Protein AF-A0A523IK23-F1 (afdb_monomer)

Solvent-accessible surface area (backbone atoms only — not comparable to full-atom values): 15653 Å² total; per-residue (Å²): 129,85,78,76,76,69,69,52,40,35,25,44,32,43,31,46,34,50,83,25,96,71,22,82,37,48,64,64,56,50,51,54,18,36,54,77,44,64,32,38,31,40,31,36,28,28,66,50,64,46,85,48,72,49,73,39,65,66,50,88,63,46,45,79,41,80,38,96,88,73,50,56,30,27,34,42,48,24,32,27,38,60,31,74,28,24,55,34,34,41,36,66,45,86,46,48,75,67,25,57,91,31,48,45,52,63,43,40,53,51,34,45,75,54,68,19,46,30,29,34,50,52,46,82,46,96,87,20,59,65,62,82,86,40,89,54,43,26,36,30,38,39,38,42,43,61,52,51,56,63,65,55,40,100,61,34,75,69,52,48,56,39,40,75,76,34,47,68,66,39,46,54,68,67,58,50,45,49,59,72,42,47,52,53,52,46,49,43,37,64,75,69,46,80,61,34,77,40,52,28,33,50,37,34,54,63,48,67,58,98,87,40,72,75,44,43,50,58,57,48,58,44,39,47,30,38,35,29,67,59,73,70,84,46,70,66,61,46,51,48,35,66,74,60,38,66,30,31,38,34,27,51,69,43,53,95,43,59,91,67,43,44,82,47,78,45,97,58,51,30,37,33,30,24,26,79,94,58,53,23,52,38,34,43,38,55,33,84,67,77,73,82,132

Structure (mmCIF, N/CA/C/O backbone):
data_AF-A0A523IK23-F1
#
_entry.id   AF-A0A523IK23-F1
#
loop_
_atom_site.group_PDB
_atom_site.id
_atom_site.type_symbol
_atom_site.label_atom_id
_atom_site.label_alt_id
_atom_site.label_comp_id
_atom_site.label_asym_id
_atom_site.label_entity_id
_atom_site.label_seq_id
_atom_site.pdbx_PDB_ins_code
_atom_site.Cartn_x
_atom_site.Cartn_y
_atom_site.Cartn_z
_atom_site.occupancy
_atom_site.B_iso_or_equiv
_atom_site.auth_seq_id
_atom_site.auth_comp_id
_atom_site.auth_asym_id
_atom_site.auth_atom_id
_atom_site.pdbx_PDB_model_num
ATOM 1 N N . MET A 1 1 ? -23.804 -6.760 -16.612 1.00 35.28 1 MET A N 1
ATOM 2 C CA . MET A 1 1 ? -23.755 -5.301 -16.379 1.00 35.28 1 MET A CA 1
ATOM 3 C C . MET A 1 1 ? -22.318 -4.898 -16.663 1.00 35.28 1 MET A C 1
ATOM 5 O O . MET A 1 1 ? -21.450 -5.387 -15.960 1.00 35.28 1 MET A O 1
ATOM 9 N N . ARG A 1 2 ? -22.026 -4.184 -17.762 1.00 28.52 2 ARG A N 1
ATOM 10 C CA . ARG A 1 2 ? -20.641 -3.772 -18.055 1.00 28.52 2 ARG A CA 1
ATOM 11 C C . ARG A 1 2 ? -20.198 -2.852 -16.919 1.00 28.52 2 ARG A C 1
ATOM 13 O O . ARG A 1 2 ? -20.828 -1.816 -16.729 1.00 28.52 2 ARG A O 1
ATOM 20 N N . LEU A 1 3 ? -19.189 -3.263 -16.153 1.00 37.47 3 LEU A N 1
ATOM 21 C CA . LEU A 1 3 ? -18.483 -2.383 -15.229 1.00 37.47 3 LEU A CA 1
ATOM 22 C C . LEU A 1 3 ? -18.024 -1.179 -16.055 1.00 37.47 3 LEU A C 1
ATOM 24 O O . LEU A 1 3 ? -17.190 -1.316 -16.946 1.00 37.47 3 LEU A O 1
ATOM 28 N N . VAL A 1 4 ? -18.642 -0.022 -15.830 1.00 36.28 4 VAL A N 1
ATOM 29 C CA . VAL A 1 4 ? -18.045 1.243 -16.238 1.00 36.28 4 VAL A CA 1
ATOM 30 C C . VAL A 1 4 ? -16.811 1.345 -15.360 1.00 36.28 4 VAL A C 1
A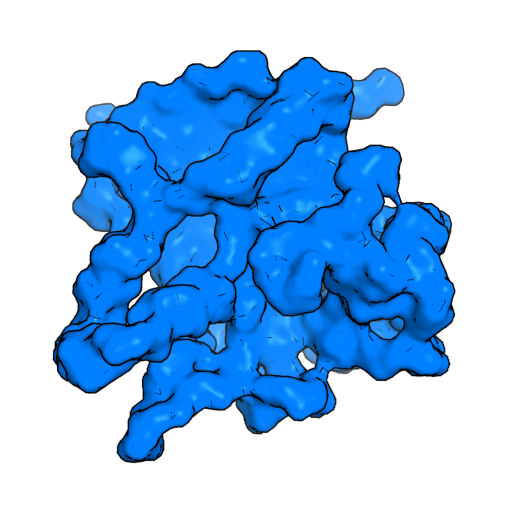TOM 32 O O . VAL A 1 4 ? -16.938 1.573 -14.159 1.00 36.28 4 VAL A O 1
ATOM 35 N N . THR A 1 5 ? -15.637 1.063 -15.918 1.00 47.28 5 THR A N 1
ATOM 36 C CA . THR A 1 5 ? -14.376 1.365 -15.252 1.00 47.28 5 THR A CA 1
ATOM 37 C C . THR A 1 5 ? -14.375 2.877 -15.086 1.00 47.28 5 THR A C 1
ATOM 39 O O . THR A 1 5 ? -14.187 3.611 -16.055 1.00 47.28 5 THR A O 1
ATOM 42 N N . LEU A 1 6 ? -14.707 3.355 -13.886 1.00 57.06 6 LEU A N 1
ATOM 43 C CA . LEU A 1 6 ? -14.392 4.726 -13.520 1.00 57.06 6 LEU A CA 1
ATOM 44 C C . LEU A 1 6 ? -12.894 4.886 -13.774 1.00 57.06 6 LEU A C 1
ATOM 46 O O . LEU A 1 6 ? -12.119 3.990 -13.427 1.00 57.06 6 LEU A O 1
ATOM 50 N N . ALA A 1 7 ? -12.506 5.976 -14.434 1.00 77.94 7 ALA A N 1
ATOM 51 C CA . ALA A 1 7 ? -11.101 6.334 -14.497 1.00 77.94 7 ALA A CA 1
ATOM 52 C C . ALA A 1 7 ? -10.562 6.342 -13.056 1.00 77.94 7 ALA A C 1
ATOM 54 O O . ALA A 1 7 ? -11.244 6.787 -12.126 1.00 77.94 7 ALA A O 1
ATOM 55 N N . ALA A 1 8 ? -9.400 5.736 -12.864 1.00 92.69 8 ALA A N 1
ATOM 56 C CA . ALA A 1 8 ? -8.796 5.544 -11.562 1.00 92.69 8 ALA A CA 1
ATOM 57 C C . ALA A 1 8 ? -7.287 5.601 -11.733 1.00 92.69 8 ALA A C 1
ATOM 59 O O . ALA A 1 8 ? -6.758 5.003 -12.672 1.00 92.69 8 ALA A O 1
ATOM 60 N N . LEU A 1 9 ? -6.619 6.282 -10.809 1.00 96.88 9 LEU A N 1
ATOM 61 C CA . LEU A 1 9 ? -5.171 6.230 -10.699 1.00 96.88 9 LEU A CA 1
ATOM 62 C C . LEU A 1 9 ? -4.781 4.870 -10.126 1.00 96.88 9 LEU A C 1
ATOM 64 O O . LEU A 1 9 ? -5.345 4.430 -9.123 1.00 96.88 9 LEU A O 1
ATOM 68 N N . VAL 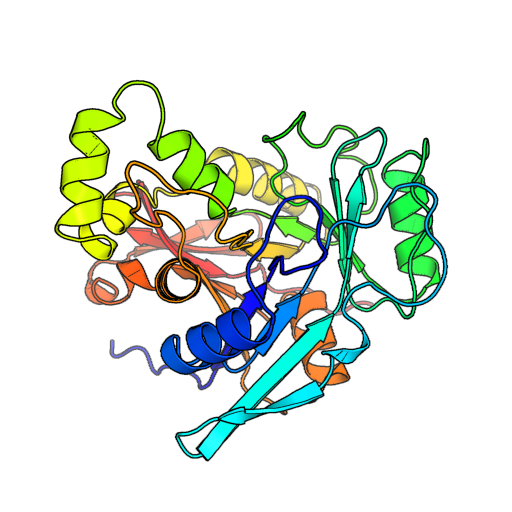A 1 10 ? -3.815 4.206 -10.744 1.00 97.38 10 VAL A N 1
ATOM 69 C CA . VAL A 1 10 ? -3.339 2.880 -10.356 1.00 97.38 10 VAL A CA 1
ATOM 70 C C . VAL A 1 10 ? -1.945 3.002 -9.765 1.00 97.38 10 VAL A C 1
ATOM 72 O O . VAL A 1 10 ? -1.047 3.565 -10.381 1.00 97.38 10 VAL A O 1
ATOM 75 N N . GLY A 1 11 ? -1.714 2.409 -8.603 1.00 97.88 11 GLY A N 1
ATOM 76 C CA . GLY A 1 11 ? -0.387 2.417 -8.009 1.00 97.88 11 GLY A CA 1
ATOM 77 C C . GLY A 1 11 ? -0.089 1.222 -7.134 1.00 97.88 11 GLY A C 1
ATOM 78 O O . GLY A 1 11 ? -0.919 0.333 -6.919 1.00 97.88 11 GLY A O 1
ATOM 79 N N . VAL A 1 12 ? 1.138 1.211 -6.631 1.00 98.25 12 VAL A N 1
ATOM 80 C CA . VAL A 1 12 ? 1.593 0.273 -5.606 1.00 98.25 12 VAL A CA 1
ATOM 81 C C . VAL A 1 12 ? 2.224 1.044 -4.460 1.00 98.25 12 VAL A C 1
ATOM 83 O O . VAL A 1 12 ? 2.791 2.124 -4.637 1.00 98.25 12 VAL A O 1
ATOM 86 N N . ILE A 1 13 ? 2.092 0.480 -3.270 1.00 97.81 13 ILE A N 1
ATOM 87 C CA . ILE A 1 13 ? 2.585 1.055 -2.025 1.00 97.81 13 ILE A CA 1
ATOM 88 C C . ILE A 1 13 ? 3.483 0.011 -1.378 1.00 97.81 13 ILE A C 1
ATOM 90 O O . ILE A 1 13 ? 3.312 -1.186 -1.631 1.00 97.81 13 ILE A O 1
ATOM 94 N N . HIS A 1 14 ? 4.410 0.478 -0.548 1.00 97.94 14 HIS A N 1
ATOM 95 C CA . HIS A 1 14 ? 5.369 -0.355 0.157 1.00 97.94 14 HIS A CA 1
ATOM 96 C C . HIS A 1 14 ? 6.368 -0.987 -0.820 1.00 97.94 14 HIS A C 1
ATOM 98 O O . HIS A 1 14 ? 6.259 -2.153 -1.199 1.00 97.94 14 HIS A O 1
ATOM 104 N N . VAL A 1 15 ? 7.297 -0.169 -1.312 1.00 97.88 15 VAL A N 1
ATOM 105 C CA . VAL A 1 15 ? 8.336 -0.577 -2.266 1.00 97.88 15 VAL A CA 1
ATOM 106 C C . VAL A 1 15 ? 9.700 -0.177 -1.724 1.00 97.88 15 VAL A C 1
ATOM 108 O O . VAL A 1 15 ? 9.927 0.985 -1.376 1.00 97.88 15 VAL A O 1
ATOM 111 N N . HIS A 1 16 ? 10.615 -1.136 -1.704 1.00 96.56 16 HIS A N 1
ATOM 112 C CA . HIS A 1 16 ? 12.005 -0.962 -1.305 1.00 96.56 16 HIS A CA 1
ATOM 113 C C . HIS A 1 16 ? 12.902 -0.913 -2.541 1.00 96.56 16 HIS A C 1
ATOM 115 O O . HIS A 1 16 ? 12.537 -1.428 -3.589 1.00 96.56 16 HIS A O 1
ATOM 121 N N . GLN A 1 17 ? 14.045 -0.240 -2.447 1.00 92.31 17 GLN A N 1
ATOM 122 C CA . GLN A 1 17 ? 15.095 -0.196 -3.471 1.00 92.31 17 GLN A CA 1
ATOM 123 C C . GLN A 1 17 ? 16.437 0.195 -2.821 1.00 92.31 17 GLN A C 1
ATOM 125 O O . GLN A 1 17 ? 16.481 0.619 -1.664 1.00 92.31 17 GLN A O 1
ATOM 130 N N . ALA A 1 18 ? 17.555 0.032 -3.521 1.00 85.69 18 ALA A N 1
ATOM 131 C CA . ALA A 1 18 ? 18.874 0.343 -2.972 1.00 85.69 18 ALA A CA 1
ATOM 132 C C . ALA A 1 18 ? 19.001 1.842 -2.589 1.00 85.69 18 ALA A C 1
ATOM 134 O O . ALA A 1 18 ? 18.702 2.717 -3.389 1.00 85.69 18 ALA A O 1
ATOM 135 N N . PRO A 1 19 ? 19.496 2.207 -1.395 1.00 76.75 19 PRO A N 1
ATOM 136 C CA . PRO A 1 19 ? 20.384 1.411 -0.564 1.00 76.75 19 PRO A CA 1
ATOM 137 C C . PRO A 1 19 ? 19.698 0.773 0.655 1.00 76.75 19 PRO A C 1
ATOM 139 O O . PRO A 1 19 ? 20.370 0.585 1.672 1.00 76.75 19 PRO A O 1
ATOM 142 N N . SER A 1 20 ? 18.397 0.447 0.610 1.00 79.62 20 SER A N 1
ATOM 143 C CA . SER A 1 20 ? 17.816 -0.346 1.703 1.00 79.62 20 SER A CA 1
ATOM 144 C C . SER A 1 20 ? 18.602 -1.646 1.878 1.00 79.62 20 SER A C 1
ATOM 146 O O . SER A 1 20 ? 19.016 -2.288 0.915 1.00 79.62 20 SER A O 1
ATOM 148 N N . HIS A 1 21 ? 18.846 -2.003 3.136 1.00 80.38 21 HIS A N 1
ATOM 149 C CA . HIS A 1 21 ? 19.777 -3.058 3.537 1.00 80.38 21 HIS A CA 1
ATOM 150 C C . HIS A 1 21 ? 19.465 -4.453 2.967 1.00 80.38 21 HIS A C 1
ATOM 152 O O . HIS A 1 21 ? 20.316 -5.342 2.994 1.00 80.38 21 HIS A O 1
ATOM 158 N N . ASP A 1 22 ? 18.251 -4.653 2.475 1.00 84.06 22 ASP A N 1
ATOM 159 C CA . ASP A 1 22 ? 17.698 -5.914 2.017 1.00 84.06 22 ASP A CA 1
ATOM 160 C C . ASP A 1 22 ? 17.393 -5.940 0.516 1.00 84.06 22 ASP A C 1
ATOM 162 O O . ASP A 1 22 ? 16.827 -6.916 0.031 1.00 84.06 22 ASP A O 1
ATOM 166 N N . THR A 1 23 ? 17.813 -4.935 -0.253 1.00 85.75 23 THR A N 1
ATOM 167 C CA . THR A 1 23 ? 17.690 -4.943 -1.713 1.00 85.75 23 THR A CA 1
ATOM 168 C C . THR A 1 23 ? 18.897 -4.310 -2.393 1.00 85.75 23 THR A C 1
ATOM 170 O O . THR A 1 23 ? 19.449 -3.304 -1.958 1.00 85.75 23 THR A O 1
ATOM 173 N N . SER A 1 24 ? 19.317 -4.928 -3.494 1.00 84.25 24 SER A N 1
ATOM 174 C CA . SER A 1 24 ? 20.330 -4.385 -4.399 1.00 84.25 24 SER A CA 1
ATOM 175 C C . SER A 1 24 ? 19.726 -3.792 -5.672 1.00 84.25 24 SER A C 1
ATOM 177 O O . SER A 1 24 ? 20.484 -3.379 -6.545 1.00 84.25 24 SER A O 1
ATOM 179 N N . ALA A 1 25 ? 18.397 -3.817 -5.814 1.00 88.75 25 ALA A N 1
ATOM 180 C CA . ALA A 1 25 ? 17.727 -3.382 -7.031 1.00 88.75 25 ALA A CA 1
ATOM 181 C C . ALA A 1 25 ? 17.681 -1.853 -7.104 1.00 88.75 25 ALA A C 1
ATOM 183 O O . ALA A 1 25 ? 17.445 -1.190 -6.090 1.00 88.75 25 ALA A O 1
ATOM 184 N N . SER A 1 26 ? 17.922 -1.297 -8.288 1.00 94.19 26 SER A N 1
ATOM 185 C CA . SER A 1 26 ? 18.042 0.148 -8.476 1.00 94.19 26 SER A CA 1
ATOM 186 C C . SER A 1 26 ? 16.684 0.837 -8.615 1.00 94.19 26 SER A C 1
ATOM 188 O O . SER A 1 26 ? 15.652 0.214 -8.887 1.00 94.19 26 SER A O 1
ATOM 190 N N . PHE A 1 27 ? 16.682 2.160 -8.465 1.00 96.44 27 PHE A N 1
ATOM 191 C CA . PHE A 1 27 ? 15.502 2.977 -8.721 1.00 96.44 27 PHE A CA 1
ATOM 192 C C . PHE A 1 27 ? 15.038 2.898 -10.187 1.00 96.44 27 PHE A C 1
ATOM 194 O O . PHE A 1 27 ? 13.839 2.895 -10.458 1.00 96.44 27 PHE A O 1
ATOM 201 N N . GLU A 1 28 ? 15.960 2.767 -11.141 1.00 96.19 28 GLU A N 1
ATOM 202 C CA . GLU A 1 28 ? 15.637 2.584 -12.559 1.00 96.19 28 GLU A CA 1
ATOM 203 C C . GLU A 1 28 ? 14.849 1.291 -12.798 1.00 96.19 28 GLU A C 1
ATOM 205 O O . GLU A 1 28 ? 13.859 1.316 -13.527 1.00 96.19 28 GLU A O 1
ATOM 210 N N . GLU A 1 29 ? 15.207 0.192 -12.125 1.00 96.25 29 GLU A N 1
ATOM 211 C CA . GLU A 1 29 ? 14.450 -1.064 -12.210 1.00 96.25 29 GLU A CA 1
ATOM 212 C C . GLU A 1 29 ? 13.024 -0.913 -11.654 1.00 96.25 29 GLU A C 1
ATOM 214 O O . GLU A 1 29 ? 12.082 -1.519 -12.174 1.00 96.25 29 GLU A O 1
ATOM 219 N N . VAL A 1 30 ? 12.836 -0.083 -10.617 1.00 97.44 30 VAL A N 1
ATOM 220 C CA . VAL A 1 30 ? 11.501 0.269 -10.105 1.00 97.44 30 VAL A CA 1
ATOM 221 C C . VAL A 1 30 ? 10.713 1.061 -11.148 1.00 97.44 30 VAL A C 1
ATOM 223 O O . VAL A 1 30 ? 9.548 0.741 -11.392 1.00 97.44 30 VAL A O 1
ATOM 226 N N . LEU A 1 31 ? 11.325 2.072 -11.775 1.00 97.81 31 LEU A N 1
ATOM 227 C CA . LEU A 1 31 ? 10.675 2.888 -12.806 1.00 97.81 31 LEU A CA 1
ATOM 228 C C . LEU A 1 31 ? 10.252 2.043 -14.009 1.00 97.81 31 LEU A C 1
ATOM 230 O O . LEU A 1 31 ? 9.090 2.097 -14.408 1.00 97.81 31 LEU A O 1
ATOM 234 N N . GLU A 1 32 ? 11.159 1.231 -14.554 1.00 96.94 32 GLU A N 1
ATOM 235 C CA . GLU A 1 32 ? 10.876 0.349 -15.690 1.00 96.94 32 GLU A CA 1
ATOM 236 C C . GLU A 1 32 ? 9.711 -0.596 -15.383 1.00 96.94 32 GLU A C 1
ATOM 238 O O . GLU A 1 32 ? 8.743 -0.674 -16.142 1.00 96.94 32 GLU A O 1
ATOM 243 N N . ALA A 1 33 ? 9.739 -1.245 -14.217 1.00 97.19 33 ALA A N 1
ATOM 244 C CA . ALA A 1 33 ? 8.660 -2.124 -13.793 1.00 97.19 33 ALA A CA 1
ATOM 245 C C . ALA A 1 33 ? 7.331 -1.390 -13.572 1.00 97.19 33 ALA A C 1
ATOM 247 O O . ALA A 1 33 ? 6.269 -1.942 -13.869 1.00 97.19 33 ALA A O 1
ATOM 248 N N . ALA A 1 34 ? 7.361 -0.161 -13.050 1.00 97.75 34 ALA A N 1
ATOM 249 C CA . ALA A 1 34 ? 6.169 0.658 -12.862 1.00 97.75 34 ALA A CA 1
ATOM 250 C C . ALA A 1 34 ? 5.544 1.059 -14.205 1.00 97.75 34 ALA A C 1
ATOM 252 O O . ALA A 1 34 ? 4.323 0.971 -14.362 1.00 97.75 34 ALA A O 1
ATOM 253 N N . TYR A 1 35 ? 6.369 1.420 -15.191 1.00 97.19 35 TYR A N 1
ATOM 254 C CA . TYR A 1 35 ? 5.925 1.719 -16.554 1.00 97.19 35 TYR A CA 1
ATOM 255 C C . TYR A 1 35 ? 5.300 0.490 -17.210 1.00 97.19 35 TYR A C 1
ATOM 257 O O . TYR A 1 35 ? 4.169 0.551 -17.693 1.00 97.19 35 TYR A O 1
ATOM 265 N N . ASP A 1 36 ? 5.981 -0.651 -17.134 1.00 95.12 36 ASP A N 1
ATOM 266 C CA . ASP A 1 36 ? 5.502 -1.925 -17.664 1.00 95.12 36 ASP A CA 1
ATOM 267 C C . ASP A 1 36 ? 4.219 -2.400 -16.978 1.00 95.12 36 ASP A C 1
ATOM 269 O O . ASP A 1 36 ? 3.362 -3.049 -17.589 1.00 95.12 36 ASP A O 1
ATOM 273 N N . ALA A 1 37 ? 4.065 -2.123 -15.686 1.00 94.81 37 ALA A N 1
ATOM 274 C CA . ALA A 1 37 ? 2.843 -2.397 -14.948 1.00 94.81 37 ALA A CA 1
ATOM 275 C C . ALA A 1 37 ? 1.744 -1.358 -15.219 1.00 94.81 37 ALA A C 1
ATOM 277 O O . ALA A 1 37 ? 0.612 -1.565 -14.783 1.00 94.81 37 ALA A O 1
ATOM 278 N N . GLY A 1 38 ? 2.011 -0.296 -15.975 1.00 95.31 38 GLY A N 1
ATOM 279 C CA . GLY A 1 38 ? 1.032 0.742 -16.268 1.00 95.31 38 GLY A CA 1
ATOM 280 C C . GLY A 1 38 ? 0.580 1.490 -15.017 1.00 95.31 38 GLY A C 1
ATOM 281 O O . GLY A 1 38 ? -0.601 1.800 -14.912 1.00 95.31 38 GLY A O 1
ATOM 282 N N . LEU A 1 39 ? 1.487 1.709 -14.064 1.00 97.31 39 LEU A N 1
ATOM 283 C CA . LEU A 1 39 ? 1.202 2.469 -12.852 1.00 97.31 39 LEU A CA 1
ATOM 284 C C . LEU A 1 39 ? 1.232 3.973 -13.134 1.00 97.31 39 LEU A C 1
ATOM 286 O O . LEU A 1 39 ? 2.023 4.456 -13.949 1.00 97.31 39 LEU A O 1
ATOM 290 N N . ASP A 1 40 ? 0.392 4.692 -12.407 1.00 97.94 40 ASP A N 1
ATOM 291 C CA . ASP A 1 40 ? 0.357 6.146 -12.324 1.00 97.94 40 ASP A CA 1
ATOM 292 C C . ASP A 1 40 ? 1.106 6.646 -11.084 1.00 97.94 40 ASP A C 1
ATOM 294 O O . ASP A 1 40 ? 1.606 7.769 -11.081 1.00 97.94 40 ASP A O 1
ATOM 298 N N . PHE A 1 41 ? 1.252 5.810 -10.044 1.00 98.56 41 PHE A N 1
ATOM 299 C CA . PHE A 1 41 ? 2.092 6.132 -8.893 1.00 98.56 41 PHE A CA 1
ATOM 300 C C . PHE A 1 41 ? 2.771 4.934 -8.213 1.00 98.56 41 PHE A C 1
ATOM 302 O O . PHE A 1 41 ? 2.292 3.800 -8.255 1.00 98.56 41 PHE A O 1
ATOM 309 N N . VAL A 1 42 ? 3.885 5.213 -7.534 1.00 98.50 42 VAL A N 1
ATOM 310 C CA . VAL A 1 42 ? 4.612 4.282 -6.655 1.00 98.50 42 VAL A CA 1
ATOM 311 C C . VAL A 1 42 ? 4.957 5.003 -5.355 1.00 98.50 42 VAL A C 1
ATOM 313 O O . VAL A 1 42 ? 5.378 6.158 -5.389 1.00 98.50 42 VAL A O 1
ATOM 316 N N . VAL A 1 43 ? 4.813 4.320 -4.218 1.00 98.44 43 VAL A N 1
ATOM 317 C CA . VAL A 1 43 ? 5.267 4.825 -2.914 1.00 98.44 43 VAL A CA 1
ATOM 318 C C . VAL A 1 43 ? 6.477 4.025 -2.438 1.00 98.44 43 VAL A C 1
ATOM 320 O O . VAL A 1 43 ? 6.343 2.855 -2.071 1.00 98.44 43 VAL A O 1
ATOM 323 N N . LEU A 1 44 ? 7.646 4.668 -2.437 1.00 98.12 44 LEU A N 1
ATOM 324 C CA . LEU A 1 44 ? 8.878 4.122 -1.871 1.00 98.12 44 LEU A CA 1
ATOM 325 C C . LEU A 1 44 ? 8.856 4.262 -0.346 1.00 98.12 44 LEU A C 1
ATOM 327 O O . LEU A 1 44 ? 8.495 5.321 0.162 1.00 98.12 44 LEU A O 1
ATOM 331 N N . THR A 1 45 ? 9.252 3.225 0.387 1.00 97.00 45 THR A N 1
ATOM 332 C CA . THR A 1 45 ? 9.187 3.204 1.860 1.00 97.00 45 THR A CA 1
ATOM 333 C C . THR A 1 45 ? 10.393 2.496 2.460 1.00 97.00 45 THR A C 1
ATOM 335 O O . THR A 1 45 ? 10.241 1.513 3.175 1.00 97.00 45 THR A O 1
ATOM 338 N N . GLN A 1 46 ? 11.596 2.980 2.153 1.00 94.88 46 GLN A N 1
ATOM 339 C CA . GLN A 1 46 ? 12.825 2.299 2.566 1.00 94.88 46 GLN A CA 1
ATOM 340 C C . GLN A 1 46 ? 12.896 2.091 4.076 1.00 94.88 46 GLN A C 1
ATOM 342 O O . GLN A 1 46 ? 12.451 2.945 4.854 1.00 94.88 46 GLN A O 1
ATOM 347 N N . HIS A 1 47 ? 13.558 1.007 4.474 1.00 92.94 47 HIS A N 1
ATOM 348 C CA . HIS A 1 47 ? 13.947 0.810 5.858 1.00 92.94 47 HIS A CA 1
ATOM 349 C C . HIS A 1 47 ? 14.850 1.942 6.342 1.00 92.94 47 HIS A C 1
ATOM 351 O O . HIS A 1 47 ? 15.902 2.234 5.767 1.00 92.94 47 HIS A O 1
ATOM 357 N N . VAL A 1 48 ? 14.444 2.560 7.445 1.00 87.75 48 VAL A N 1
ATOM 358 C CA . VAL A 1 48 ? 15.222 3.601 8.107 1.00 87.75 48 VAL A CA 1
ATOM 359 C C . VAL A 1 48 ? 16.084 2.961 9.196 1.00 87.75 48 VAL A C 1
ATOM 361 O O . VAL A 1 48 ? 15.536 2.298 10.083 1.00 87.75 48 VAL A O 1
ATOM 364 N N . PRO A 1 49 ? 17.416 3.172 9.191 1.00 83.69 49 PRO A N 1
ATOM 365 C CA . PRO A 1 49 ? 18.258 2.800 10.323 1.00 83.69 49 PRO A CA 1
ATOM 366 C C . PRO A 1 49 ? 17.743 3.451 11.607 1.00 83.69 49 PRO A C 1
ATOM 368 O O . PRO A 1 49 ? 17.372 4.623 11.617 1.00 83.69 49 PRO A O 1
ATOM 371 N N . THR A 1 50 ? 17.713 2.699 12.697 1.00 72.81 50 THR A N 1
ATOM 372 C CA . THR A 1 50 ? 16.998 3.054 13.931 1.00 72.81 50 THR A CA 1
ATOM 373 C C . THR A 1 50 ? 17.339 4.440 14.496 1.00 72.81 50 THR A C 1
ATOM 375 O O . THR A 1 50 ? 16.453 5.159 14.971 1.00 72.81 50 THR A O 1
ATOM 378 N N . GLU A 1 51 ? 18.605 4.825 14.395 1.00 78.50 51 GLU A N 1
ATOM 379 C CA . GLU A 1 51 ? 19.217 6.045 14.914 1.00 78.50 51 GLU A CA 1
ATOM 380 C C . GLU A 1 51 ? 19.249 7.208 13.904 1.00 78.50 51 GLU A C 1
ATOM 382 O O . GLU A 1 51 ? 19.687 8.314 14.243 1.00 78.50 51 GLU A O 1
ATOM 387 N N . ALA A 1 52 ? 18.807 6.977 12.662 1.00 84.69 52 ALA A N 1
ATOM 388 C CA . ALA A 1 52 ? 18.904 7.951 11.583 1.00 84.69 52 ALA A CA 1
ATOM 389 C C . ALA A 1 52 ? 18.054 9.206 11.844 1.00 84.69 52 ALA A C 1
ATOM 391 O O . ALA A 1 52 ? 17.012 9.178 12.504 1.00 84.69 52 ALA A O 1
ATOM 392 N N . ARG A 1 53 ? 18.522 10.333 11.300 1.00 87.31 53 ARG A N 1
ATOM 393 C CA . ARG A 1 53 ? 17.843 11.637 11.302 1.00 87.31 53 ARG A CA 1
ATOM 394 C C . ARG A 1 53 ? 18.092 12.345 9.978 1.00 87.31 53 ARG A C 1
ATOM 396 O O . ARG A 1 53 ? 19.126 12.117 9.353 1.00 87.31 53 ARG A O 1
ATOM 403 N N . GLY A 1 54 ? 17.196 13.259 9.618 1.00 91.75 54 GLY A N 1
ATOM 404 C CA . GLY A 1 54 ? 17.306 14.072 8.410 1.00 91.75 54 GLY A CA 1
ATOM 405 C C . GLY A 1 54 ? 16.381 13.584 7.293 1.00 91.75 54 GLY A C 1
ATOM 406 O O . GLY A 1 54 ? 15.328 13.019 7.596 1.00 91.75 54 GLY A O 1
ATOM 407 N N . PRO A 1 55 ? 16.726 13.822 6.014 1.00 93.12 55 PRO A N 1
ATOM 408 C CA . PRO A 1 55 ? 15.814 13.568 4.903 1.00 93.12 55 PRO A CA 1
ATOM 409 C C . PRO A 1 55 ? 15.414 12.094 4.829 1.00 93.12 55 PRO A C 1
ATOM 411 O O . PRO A 1 55 ? 16.174 11.210 5.232 1.00 93.12 55 PRO A O 1
ATOM 414 N N . LEU A 1 56 ? 14.222 11.834 4.288 1.00 93.88 56 LEU A N 1
ATOM 415 C CA . LEU A 1 56 ? 13.790 10.469 4.005 1.00 93.88 56 LEU A CA 1
ATOM 416 C C . LEU A 1 56 ? 14.795 9.772 3.078 1.00 93.88 56 LEU A C 1
ATOM 418 O O . LEU A 1 56 ? 15.302 10.405 2.145 1.00 93.88 56 LEU A O 1
ATOM 422 N N . PRO A 1 57 ? 15.077 8.476 3.284 1.00 90.56 57 PRO A N 1
ATOM 423 C CA . PRO A 1 57 ? 15.825 7.722 2.292 1.00 90.56 57 PRO A CA 1
ATOM 424 C C . PRO A 1 57 ? 15.076 7.750 0.955 1.00 90.56 57 PRO A C 1
ATOM 426 O O . PRO A 1 57 ? 13.850 7.652 0.936 1.00 90.56 57 PRO A O 1
ATOM 429 N N . ALA A 1 58 ? 15.812 7.863 -0.152 1.00 92.75 58 ALA A N 1
ATOM 430 C CA . ALA A 1 58 ? 15.254 8.003 -1.498 1.00 92.75 58 ALA A CA 1
ATOM 431 C C . ALA A 1 58 ? 14.426 9.287 -1.732 1.00 92.75 58 ALA A C 1
ATOM 433 O O . ALA A 1 58 ? 13.700 9.360 -2.723 1.00 92.75 58 ALA A O 1
ATOM 434 N N . ALA A 1 59 ? 14.520 10.312 -0.872 1.00 94.69 59 ALA A N 1
ATOM 435 C CA . ALA A 1 59 ? 13.822 11.589 -1.069 1.00 94.69 59 ALA A CA 1
ATOM 436 C C . ALA A 1 59 ? 14.156 12.257 -2.415 1.00 94.69 59 ALA A C 1
ATOM 438 O O . ALA A 1 59 ? 13.304 12.916 -3.006 1.00 94.69 59 ALA A O 1
ATOM 439 N N . GLU A 1 60 ? 15.370 12.057 -2.930 1.00 95.31 60 GLU A N 1
ATOM 440 C CA . GLU A 1 60 ? 15.817 12.525 -4.243 1.00 95.31 60 GLU A CA 1
ATOM 441 C C . GLU A 1 60 ? 15.038 11.915 -5.420 1.00 95.31 60 GLU A C 1
ATOM 443 O O . GLU A 1 60 ? 15.069 12.459 -6.523 1.00 95.31 60 GLU A O 1
ATOM 448 N N . HIS A 1 61 ? 14.339 10.800 -5.193 1.00 96.62 61 HIS A N 1
ATOM 449 C CA . HIS A 1 61 ? 13.508 10.118 -6.182 1.00 96.62 61 HIS A CA 1
ATOM 450 C C . HIS A 1 61 ? 12.039 10.564 -6.146 1.00 96.62 61 HIS A C 1
ATOM 452 O O . HIS A 1 61 ? 11.245 10.130 -6.979 1.00 96.62 61 HIS A O 1
ATOM 458 N N . ALA A 1 62 ? 11.639 11.423 -5.203 1.00 97.31 62 ALA A N 1
ATOM 459 C CA . ALA A 1 62 ? 10.289 11.974 -5.186 1.00 97.31 62 ALA A CA 1
ATOM 460 C C . ALA A 1 62 ? 10.087 12.914 -6.385 1.00 97.31 62 ALA A C 1
ATOM 462 O O . ALA A 1 62 ? 10.842 13.867 -6.583 1.00 97.31 62 ALA A O 1
ATOM 463 N N . GLY A 1 63 ? 9.047 12.688 -7.189 1.00 97.88 63 GLY A N 1
ATOM 464 C CA . GLY A 1 63 ? 8.848 13.500 -8.387 1.00 97.88 63 GLY A CA 1
ATOM 465 C C . GLY A 1 63 ? 7.844 12.949 -9.386 1.00 97.88 63 GLY A C 1
ATOM 466 O O . GLY A 1 63 ? 7.212 11.918 -9.170 1.00 97.88 63 GLY A O 1
ATOM 467 N N . LEU A 1 64 ? 7.682 13.682 -10.487 1.00 98.12 64 LEU A N 1
ATOM 468 C CA . LEU A 1 64 ? 6.877 13.272 -11.633 1.00 98.12 64 LEU A CA 1
ATOM 469 C C . LEU A 1 64 ? 7.811 12.855 -12.768 1.00 98.12 64 LEU A C 1
ATOM 471 O O . LEU A 1 64 ? 8.647 13.646 -13.204 1.00 98.12 64 LEU A O 1
ATOM 475 N N . TYR A 1 65 ? 7.640 11.634 -13.253 1.00 98.31 65 TYR A N 1
ATOM 476 C CA . TYR A 1 65 ? 8.478 11.025 -14.276 1.00 98.31 65 TYR A CA 1
ATOM 477 C C . TYR A 1 65 ? 7.667 10.807 -15.550 1.00 98.31 65 TYR A C 1
ATOM 479 O O . TYR A 1 65 ? 6.518 10.365 -15.503 1.00 98.31 65 TYR A O 1
ATOM 487 N N . ALA A 1 66 ? 8.258 11.134 -16.698 1.00 97.12 66 ALA A N 1
ATOM 488 C CA . ALA A 1 66 ? 7.651 10.864 -17.994 1.00 97.12 66 ALA A CA 1
ATOM 489 C C . ALA A 1 66 ? 7.857 9.394 -18.368 1.00 97.12 66 ALA A C 1
ATOM 491 O O . ALA A 1 66 ? 8.973 8.875 -18.296 1.00 97.12 66 ALA A O 1
ATOM 492 N N . ARG A 1 67 ? 6.783 8.738 -18.800 1.00 94.62 67 ARG A N 1
ATOM 493 C CA . ARG A 1 67 ? 6.818 7.354 -19.267 1.00 94.62 67 ARG A CA 1
ATOM 494 C C . ARG A 1 67 ? 7.215 7.294 -20.747 1.00 94.62 67 ARG A C 1
ATOM 496 O O . ARG A 1 67 ? 6.859 8.201 -21.505 1.00 94.62 67 ARG A O 1
ATOM 503 N N . PRO A 1 68 ? 7.870 6.210 -21.203 1.00 92.69 68 PRO A N 1
ATOM 504 C CA . PRO A 1 68 ? 8.213 6.028 -22.617 1.00 92.69 68 PRO A CA 1
ATOM 505 C C . PRO A 1 68 ? 7.009 6.041 -23.573 1.00 92.69 68 PRO A C 1
ATOM 507 O O . PRO A 1 68 ? 7.156 6.383 -24.743 1.00 92.69 68 PRO A O 1
ATOM 510 N N . ASP A 1 69 ? 5.819 5.688 -23.084 1.00 91.75 69 ASP A N 1
ATOM 511 C CA . ASP A 1 69 ? 4.562 5.677 -23.842 1.00 91.75 69 ASP A CA 1
ATOM 512 C C . ASP A 1 69 ? 3.808 7.021 -23.824 1.00 91.75 69 ASP A C 1
ATOM 514 O O . ASP A 1 69 ? 2.701 7.115 -24.352 1.00 91.75 69 ASP A O 1
ATOM 518 N N . GLY A 1 70 ? 4.400 8.068 -23.239 1.00 92.38 70 GLY A N 1
ATOM 519 C CA . GLY A 1 70 ? 3.814 9.406 -23.136 1.00 92.38 70 GLY A CA 1
ATOM 520 C C . GLY A 1 70 ? 2.939 9.631 -21.899 1.00 92.38 70 GLY A C 1
ATOM 521 O O . GLY A 1 70 ? 2.450 10.745 -21.711 1.00 92.38 70 GLY A O 1
ATOM 522 N N . GLY A 1 71 ? 2.752 8.614 -21.050 1.00 93.69 71 GLY A N 1
ATOM 523 C CA . GLY A 1 71 ? 2.110 8.761 -19.742 1.00 93.69 71 GLY A CA 1
ATOM 524 C C . GLY A 1 71 ? 3.012 9.425 -18.694 1.00 93.69 71 GLY A C 1
ATOM 525 O O . GLY A 1 71 ? 4.153 9.808 -18.962 1.00 93.69 71 GLY A O 1
ATOM 526 N N . GLN A 1 72 ? 2.513 9.527 -17.463 1.00 96.69 72 GLN A N 1
ATOM 527 C CA . GLN A 1 72 ? 3.272 10.028 -16.316 1.00 96.69 72 GLN A CA 1
ATOM 528 C C . GLN A 1 72 ? 3.240 9.027 -15.160 1.00 96.69 72 GLN A C 1
ATOM 530 O O . GLN A 1 72 ? 2.303 8.243 -15.042 1.00 96.69 72 GLN A O 1
ATOM 535 N N . LEU A 1 73 ? 4.272 9.063 -14.321 1.00 98.31 73 LEU A N 1
ATOM 536 C CA . LEU A 1 73 ? 4.368 8.302 -13.080 1.00 98.31 73 LEU A CA 1
ATOM 537 C C . LEU A 1 73 ? 4.751 9.248 -11.939 1.00 98.31 73 LEU A C 1
ATOM 539 O O . LEU A 1 73 ? 5.779 9.923 -12.004 1.00 98.31 73 LEU A O 1
ATOM 543 N N . ARG A 1 74 ? 3.948 9.285 -10.878 1.00 98.50 74 ARG A N 1
ATOM 544 C CA . ARG A 1 74 ? 4.264 9.984 -9.631 1.00 98.50 74 ARG A CA 1
ATOM 545 C C . ARG A 1 74 ? 5.002 9.042 -8.680 1.00 98.50 74 ARG A C 1
ATOM 547 O O . ARG A 1 74 ? 4.447 8.042 -8.238 1.00 98.50 74 ARG A O 1
ATOM 554 N N . VAL A 1 75 ? 6.225 9.391 -8.308 1.00 98.69 75 VAL A N 1
ATOM 555 C CA . VAL A 1 75 ? 6.943 8.722 -7.220 1.00 98.69 75 VAL A CA 1
ATOM 556 C C . VAL A 1 75 ? 6.758 9.534 -5.946 1.00 98.69 75 VAL A C 1
ATOM 558 O O . VAL A 1 75 ? 7.065 10.728 -5.901 1.00 98.69 75 VAL A O 1
ATOM 561 N N . LEU A 1 76 ? 6.221 8.871 -4.930 1.00 98.50 76 LEU A N 1
ATOM 562 C CA . LEU A 1 76 ? 6.087 9.362 -3.567 1.00 98.50 76 LEU A CA 1
ATOM 563 C C . LEU A 1 76 ? 7.092 8.645 -2.668 1.00 98.50 76 LEU A C 1
ATOM 565 O O . LEU A 1 76 ? 7.467 7.501 -2.933 1.00 98.50 76 LEU A O 1
ATOM 569 N N . VAL A 1 77 ? 7.494 9.303 -1.584 1.00 98.06 77 VAL A N 1
ATOM 570 C CA . VAL A 1 77 ? 8.471 8.763 -0.636 1.00 98.06 77 VAL A CA 1
ATOM 571 C C . VAL A 1 77 ? 7.909 8.863 0.776 1.00 98.06 77 VAL A C 1
ATOM 573 O O . VAL A 1 77 ? 7.461 9.922 1.209 1.00 98.06 77 VAL A O 1
ATOM 576 N N . GLY A 1 78 ? 7.919 7.734 1.469 1.00 97.38 78 GLY A N 1
ATOM 577 C CA . GLY A 1 78 ? 7.739 7.601 2.907 1.00 97.38 78 GLY A CA 1
ATOM 578 C C . GLY A 1 78 ? 8.891 6.778 3.482 1.00 97.38 78 GLY A C 1
ATOM 579 O O . GLY A 1 78 ? 9.974 6.711 2.902 1.00 97.38 78 GLY A O 1
ATOM 580 N N . ALA A 1 79 ? 8.661 6.123 4.612 1.00 96.25 79 ALA A N 1
ATOM 581 C CA . ALA A 1 79 ? 9.686 5.325 5.279 1.00 96.25 79 ALA A CA 1
ATOM 582 C C . ALA A 1 79 ? 9.084 4.163 6.075 1.00 96.25 79 ALA A C 1
ATOM 584 O O . ALA A 1 79 ? 7.988 4.299 6.620 1.00 96.25 79 ALA A O 1
ATOM 585 N N . GLU A 1 80 ? 9.816 3.051 6.179 1.00 96.50 80 GLU A N 1
ATOM 586 C CA . GLU A 1 80 ? 9.489 1.935 7.070 1.00 96.50 80 GLU A CA 1
ATOM 587 C C . GLU A 1 80 ? 10.407 1.935 8.300 1.00 96.50 80 GLU A C 1
ATOM 589 O O . GLU A 1 80 ? 11.637 1.928 8.201 1.00 96.50 80 GLU A O 1
ATOM 594 N N . PHE A 1 81 ? 9.797 1.915 9.482 1.00 92.94 81 PHE A N 1
ATOM 595 C CA . PHE A 1 81 ? 10.471 1.980 10.773 1.00 92.94 81 PHE A CA 1
ATOM 596 C C . PHE A 1 81 ? 10.281 0.682 11.541 1.00 92.94 81 PHE A C 1
ATOM 598 O O . PHE A 1 81 ? 9.159 0.197 11.679 1.00 92.94 81 PHE A O 1
ATOM 605 N N . GLY A 1 82 ? 11.358 0.181 12.142 1.00 93.12 82 GLY A N 1
ATOM 606 C CA . GLY A 1 82 ? 11.267 -0.801 13.217 1.00 93.12 82 GLY A CA 1
ATOM 607 C C . GLY A 1 82 ? 10.966 -0.115 14.551 1.00 93.12 82 GLY A C 1
ATOM 608 O O . GLY A 1 82 ? 11.671 0.811 14.951 1.00 93.12 82 GLY A O 1
ATOM 609 N N . THR A 1 83 ? 9.937 -0.576 15.260 1.00 94.38 83 THR A N 1
ATOM 610 C CA . THR A 1 83 ? 9.607 -0.133 16.626 1.00 94.38 83 THR A CA 1
ATOM 611 C C . THR A 1 83 ? 9.616 -1.318 17.590 1.00 94.38 83 THR A C 1
ATOM 613 O O . THR A 1 83 ? 9.719 -2.471 17.170 1.00 94.38 83 THR A O 1
ATOM 616 N N . ARG A 1 84 ? 9.462 -1.068 18.898 1.00 94.94 84 ARG A N 1
ATOM 617 C CA . ARG A 1 84 ? 9.315 -2.161 19.881 1.00 94.94 84 ARG A CA 1
ATOM 618 C C . ARG A 1 84 ? 8.062 -3.017 19.674 1.00 94.94 84 ARG A C 1
ATOM 620 O O . ARG A 1 84 ? 8.043 -4.151 20.140 1.00 94.94 84 ARG A O 1
ATOM 627 N N . ASP A 1 85 ? 7.048 -2.485 18.997 1.00 96.25 85 ASP A N 1
ATOM 628 C CA . ASP A 1 85 ? 5.739 -3.122 18.839 1.00 96.25 85 ASP A CA 1
ATOM 629 C C . ASP A 1 85 ? 5.527 -3.698 17.430 1.00 96.25 85 ASP A C 1
ATOM 631 O O . ASP A 1 85 ? 4.425 -4.133 17.117 1.00 96.25 85 ASP A O 1
ATOM 635 N N . GLY A 1 86 ? 6.567 -3.714 16.587 1.00 95.75 86 GLY A N 1
ATOM 636 C CA . GLY A 1 86 ? 6.511 -4.135 15.184 1.00 95.75 86 GLY A CA 1
ATOM 637 C C . GLY A 1 86 ? 6.934 -3.020 14.227 1.00 95.75 86 GLY A C 1
ATOM 638 O O . GLY A 1 86 ? 7.456 -1.984 14.652 1.00 95.75 86 GLY A O 1
ATOM 639 N N . HIS A 1 87 ? 6.739 -3.233 12.928 1.00 96.31 87 HIS A N 1
ATOM 640 C CA . HIS A 1 87 ? 7.068 -2.231 11.914 1.00 96.31 87 HIS A CA 1
ATOM 641 C C . HIS A 1 87 ? 5.938 -1.210 11.732 1.00 96.31 87 HIS A C 1
ATOM 643 O O . HIS A 1 87 ? 4.781 -1.486 12.050 1.00 96.31 87 HIS A O 1
ATOM 649 N N . LEU A 1 88 ? 6.283 -0.037 11.203 1.00 97.12 88 LEU A N 1
ATOM 650 C CA . LEU A 1 88 ? 5.355 1.016 10.795 1.00 97.12 88 LEU A CA 1
ATOM 651 C C . LEU A 1 88 ? 5.815 1.634 9.482 1.00 97.12 88 LEU A C 1
ATOM 653 O O . LEU A 1 88 ? 6.990 1.957 9.340 1.00 97.12 88 LEU A O 1
ATOM 657 N N . LEU A 1 89 ? 4.878 1.899 8.579 1.00 97.94 89 LEU A N 1
ATOM 658 C CA . LEU A 1 89 ? 5.094 2.847 7.495 1.00 97.94 89 LEU A CA 1
ATOM 659 C C . LEU A 1 89 ? 4.695 4.234 7.992 1.00 97.94 89 LEU A C 1
ATOM 661 O O . LEU A 1 89 ? 3.575 4.411 8.479 1.00 97.94 89 LEU A O 1
ATOM 665 N N . ALA A 1 90 ? 5.579 5.214 7.839 1.00 97.44 90 ALA A N 1
ATOM 666 C CA . ALA A 1 90 ? 5.205 6.618 7.930 1.00 97.44 90 ALA A CA 1
ATOM 667 C C . ALA A 1 90 ? 5.111 7.207 6.528 1.00 97.44 90 ALA A C 1
ATOM 669 O O . ALA A 1 90 ? 6.064 7.147 5.743 1.00 97.44 90 ALA A O 1
ATOM 670 N N . LEU A 1 91 ? 3.951 7.773 6.233 1.00 98.19 91 LEU A N 1
ATOM 671 C CA . LEU A 1 91 ? 3.606 8.324 4.934 1.00 98.19 91 LEU A CA 1
ATOM 672 C C . LEU A 1 91 ? 3.302 9.814 5.076 1.00 98.19 91 LEU A C 1
ATOM 674 O O . LEU A 1 91 ? 2.820 10.246 6.124 1.00 98.19 91 LEU A O 1
ATOM 678 N N . ASP A 1 92 ? 3.591 10.575 4.018 1.00 97.81 92 ASP A N 1
ATOM 679 C CA . ASP A 1 92 ? 3.418 12.034 3.978 1.00 97.81 92 ASP A CA 1
ATOM 680 C C . ASP A 1 92 ? 4.105 12.768 5.148 1.00 97.81 92 ASP A C 1
ATOM 682 O O . ASP A 1 92 ? 3.538 13.634 5.810 1.00 97.81 92 ASP A O 1
ATOM 686 N N . ILE A 1 93 ? 5.343 12.363 5.448 1.00 97.25 93 ILE A N 1
ATOM 687 C CA . ILE A 1 93 ? 6.200 13.010 6.447 1.00 97.25 93 ILE A CA 1
ATOM 688 C C . ILE A 1 93 ? 7.320 13.797 5.750 1.00 97.25 93 ILE A C 1
ATOM 690 O O . ILE A 1 93 ? 7.809 13.371 4.705 1.00 97.25 93 ILE A O 1
ATOM 694 N N . PRO A 1 94 ? 7.767 14.932 6.312 1.00 95.44 94 PRO A N 1
ATOM 695 C CA . PRO A 1 94 ? 8.801 15.760 5.693 1.00 95.44 94 PRO A CA 1
ATOM 696 C C . PRO A 1 94 ? 10.218 15.193 5.862 1.00 95.44 94 PRO A C 1
ATOM 698 O O . PRO A 1 94 ? 11.105 15.498 5.067 1.00 95.44 94 PRO A O 1
ATOM 701 N N . GLU A 1 95 ? 10.456 14.397 6.907 1.00 95.44 95 GLU A N 1
ATOM 702 C CA . GLU A 1 95 ? 11.776 13.879 7.267 1.00 95.44 95 GLU A CA 1
ATOM 703 C C . GLU A 1 95 ? 11.672 12.637 8.162 1.00 95.44 95 GLU A C 1
ATOM 705 O O . GLU A 1 95 ? 10.605 12.324 8.689 1.00 95.44 95 GLU A O 1
ATOM 710 N N . VAL A 1 96 ? 12.790 11.936 8.353 1.00 95.44 96 VAL A N 1
ATOM 711 C CA . VAL A 1 96 ? 12.887 10.729 9.182 1.00 95.44 96 VAL A CA 1
ATOM 712 C C . VAL A 1 96 ? 12.431 10.984 10.622 1.00 95.44 96 VAL A C 1
ATOM 714 O O . VAL A 1 96 ? 12.938 11.874 11.306 1.00 95.44 96 VAL A O 1
ATOM 717 N N . ILE A 1 97 ? 11.545 10.114 11.119 1.00 93.19 97 ILE A N 1
ATOM 718 C CA . ILE A 1 97 ? 11.121 10.072 12.520 1.00 93.19 97 ILE A CA 1
ATOM 719 C C . ILE A 1 97 ? 11.977 9.042 13.279 1.00 93.19 97 ILE A C 1
ATOM 721 O O . ILE A 1 97 ? 11.868 7.848 13.019 1.00 93.19 97 ILE A O 1
ATOM 725 N N . PRO A 1 98 ? 12.804 9.443 14.259 1.00 89.19 98 PRO A N 1
ATOM 726 C CA . PRO A 1 98 ? 13.639 8.500 15.007 1.00 89.19 98 PRO A CA 1
ATOM 727 C C . PRO A 1 98 ? 12.785 7.471 15.751 1.00 89.19 98 PRO A C 1
ATOM 729 O O . PRO A 1 98 ? 11.905 7.866 16.517 1.00 89.19 98 PRO A O 1
ATOM 732 N N . ALA A 1 99 ? 13.050 6.177 15.575 1.00 87.62 99 ALA A N 1
ATOM 733 C CA . ALA A 1 99 ? 12.210 5.099 16.112 1.00 87.62 99 ALA A CA 1
ATOM 734 C C . ALA A 1 99 ? 12.924 4.180 17.121 1.00 87.62 99 ALA A C 1
ATOM 736 O O . ALA A 1 99 ? 12.254 3.437 17.841 1.00 87.62 99 ALA A O 1
ATOM 737 N N . GLU A 1 100 ? 14.257 4.259 17.229 1.00 81.94 100 GLU A N 1
ATOM 738 C CA . GLU A 1 100 ? 15.065 3.378 18.082 1.00 81.94 100 GLU A CA 1
ATOM 739 C C . GLU A 1 100 ? 14.541 3.269 19.519 1.00 81.94 100 GLU A C 1
ATOM 741 O O . GLU A 1 100 ? 14.402 4.262 20.236 1.00 81.94 100 GLU A O 1
ATOM 746 N N . GLY A 1 101 ? 14.236 2.040 19.948 1.00 82.75 101 GLY A N 1
ATOM 747 C CA . GLY A 1 101 ? 13.785 1.746 21.310 1.00 82.75 101 GLY A CA 1
ATOM 748 C C . GLY A 1 101 ? 12.439 2.375 21.701 1.00 82.75 101 GLY A C 1
ATOM 749 O O . GLY A 1 101 ? 11.997 2.211 22.841 1.00 82.75 101 GLY A O 1
ATOM 750 N N . ARG A 1 102 ? 11.750 3.073 20.790 1.00 93.31 102 ARG A N 1
ATOM 751 C CA . ARG A 1 102 ? 10.448 3.700 21.050 1.00 93.31 102 ARG A CA 1
ATOM 752 C C . ARG A 1 102 ? 9.324 2.680 20.876 1.00 93.31 102 ARG A C 1
ATOM 754 O O . ARG A 1 102 ? 9.441 1.714 20.125 1.00 93.31 102 ARG A O 1
ATOM 761 N N . SER A 1 103 ? 8.239 2.861 21.630 1.00 96.62 103 SER A N 1
ATOM 762 C CA . SER A 1 103 ? 6.989 2.138 21.352 1.00 96.62 103 SER A CA 1
ATOM 763 C C . SER A 1 103 ? 6.402 2.606 20.026 1.00 96.62 103 SER A C 1
ATOM 765 O O . SER A 1 103 ? 6.572 3.768 19.646 1.00 96.62 103 SER A O 1
ATOM 767 N N . GLY A 1 104 ? 5.654 1.723 19.376 1.00 96.38 104 GLY A N 1
ATOM 768 C CA . GLY A 1 104 ? 4.895 2.012 18.171 1.00 96.38 104 GLY A CA 1
ATOM 769 C C . GLY A 1 104 ? 4.004 3.240 18.344 1.00 96.38 104 GLY A C 1
ATOM 770 O O . GLY A 1 104 ? 4.075 4.163 17.539 1.00 96.38 104 GLY A O 1
ATOM 771 N N . ARG A 1 105 ? 3.271 3.334 19.461 1.00 97.69 105 ARG A N 1
ATOM 772 C CA . ARG A 1 105 ? 2.455 4.511 19.815 1.00 97.69 105 ARG A CA 1
ATOM 773 C C . ARG A 1 105 ? 3.227 5.829 19.785 1.00 97.69 105 ARG A C 1
ATOM 775 O O . ARG A 1 105 ? 2.764 6.784 19.175 1.00 97.69 105 ARG A O 1
ATOM 782 N N . ASN A 1 106 ? 4.410 5.878 20.398 1.00 97.06 106 ASN A N 1
ATOM 783 C CA . ASN A 1 106 ? 5.197 7.112 20.449 1.00 97.06 106 ASN A CA 1
ATOM 784 C C . ASN A 1 106 ? 5.693 7.511 19.053 1.00 97.06 106 ASN A C 1
ATOM 786 O O . ASN A 1 106 ? 5.850 8.699 18.773 1.00 97.06 106 ASN A O 1
ATOM 790 N N . VAL A 1 107 ? 5.999 6.531 18.196 1.00 96.81 107 VAL A N 1
ATOM 791 C CA . VAL A 1 107 ? 6.400 6.787 16.807 1.00 96.81 107 VAL A CA 1
ATOM 792 C C . VAL A 1 107 ? 5.200 7.280 15.995 1.00 96.81 107 VAL A C 1
ATOM 794 O O . VAL A 1 107 ? 5.336 8.290 15.316 1.00 96.81 107 VAL A O 1
ATOM 797 N N . ILE A 1 108 ? 4.022 6.664 16.144 1.00 98.12 108 ILE A N 1
ATOM 798 C CA . ILE A 1 108 ? 2.762 7.111 15.521 1.00 98.12 108 ILE A CA 1
ATOM 799 C C . ILE A 1 108 ? 2.446 8.563 15.896 1.00 98.12 108 ILE A C 1
ATOM 801 O O . ILE A 1 108 ? 2.212 9.384 15.017 1.00 98.12 108 ILE A O 1
ATOM 805 N N . GLU A 1 109 ? 2.517 8.913 17.181 1.00 98.06 109 GLU A N 1
ATOM 806 C CA . GLU A 1 109 ? 2.291 10.291 17.634 1.00 98.06 109 GLU A CA 1
ATOM 807 C C . GLU A 1 109 ? 3.267 11.280 16.979 1.00 98.06 109 GLU A C 1
ATOM 809 O O . GLU A 1 109 ? 2.874 12.372 16.576 1.00 98.06 109 GLU A O 1
ATOM 814 N N . ALA A 1 110 ? 4.538 10.900 16.821 1.00 96.81 110 ALA A N 1
ATOM 815 C CA . ALA A 1 110 ? 5.519 11.746 16.146 1.00 96.81 110 ALA A CA 1
ATOM 816 C C . ALA A 1 110 ? 5.251 11.881 14.637 1.00 96.81 110 ALA A C 1
ATOM 818 O O . ALA A 1 110 ? 5.444 12.966 14.093 1.00 96.81 110 ALA A O 1
ATOM 819 N N . ILE A 1 111 ? 4.767 10.822 13.980 1.00 97.75 111 ILE A N 1
ATOM 820 C CA . ILE A 1 111 ? 4.316 10.864 12.581 1.00 97.75 111 ILE A CA 1
ATOM 821 C C . ILE A 1 111 ? 3.151 11.851 12.435 1.00 97.75 111 ILE A C 1
ATOM 823 O O . ILE A 1 111 ? 3.178 12.703 11.550 1.00 97.75 111 ILE A O 1
ATOM 827 N N . HIS A 1 112 ? 2.170 11.798 13.342 1.00 98.31 112 HIS A N 1
ATOM 828 C CA . HIS A 1 112 ? 1.029 12.719 13.343 1.00 98.31 112 HIS A CA 1
ATOM 829 C C . HIS A 1 112 ? 1.439 14.172 13.576 1.00 98.31 112 HIS A C 1
ATOM 831 O O . HIS A 1 112 ? 0.948 15.061 12.885 1.00 98.31 112 HIS A O 1
ATOM 837 N N . VAL A 1 113 ? 2.359 14.425 14.514 1.00 97.94 113 VAL A N 1
ATOM 838 C CA . VAL A 1 113 ? 2.914 15.771 14.756 1.00 97.94 113 VAL A CA 1
ATOM 839 C C . VAL A 1 113 ? 3.622 16.315 13.513 1.00 97.94 113 VAL A C 1
ATOM 841 O O . VAL A 1 113 ? 3.555 17.514 13.251 1.00 97.94 113 VAL A O 1
ATOM 844 N N . ALA A 1 114 ? 4.258 15.445 12.727 1.00 97.00 114 ALA A N 1
ATOM 845 C CA . ALA A 1 114 ? 4.900 15.805 11.467 1.00 97.00 114 ALA A CA 1
ATOM 846 C C . ALA A 1 114 ? 3.912 16.000 10.297 1.00 97.00 114 ALA A C 1
ATOM 848 O O . ALA A 1 114 ? 4.343 16.308 9.190 1.00 97.00 114 ALA A O 1
ATOM 849 N N . GLY A 1 115 ? 2.604 15.835 10.531 1.00 97.19 115 GLY A N 1
ATOM 850 C CA . GLY A 1 115 ? 1.542 15.993 9.534 1.00 97.19 115 GLY A CA 1
ATOM 851 C C . GLY A 1 115 ? 1.187 14.716 8.771 1.00 97.19 115 GLY A C 1
ATOM 852 O O . GLY A 1 115 ? 0.117 14.668 8.163 1.00 97.19 115 GLY A O 1
ATOM 853 N N . GLY A 1 116 ? 2.011 13.672 8.869 1.00 97.88 116 GLY A N 1
ATOM 854 C CA . GLY A 1 116 ? 1.822 12.416 8.155 1.00 97.88 116 GLY A CA 1
ATOM 855 C C . GLY A 1 116 ? 0.812 11.471 8.802 1.00 97.88 116 GLY A C 1
ATOM 856 O O . GLY A 1 116 ? 0.083 11.818 9.738 1.00 97.88 116 GLY A O 1
ATOM 857 N N . PHE A 1 117 ? 0.774 10.246 8.287 1.00 98.12 117 PHE A N 1
ATOM 858 C CA . PHE A 1 117 ? -0.076 9.168 8.788 1.00 98.12 117 PHE A CA 1
ATOM 859 C C . PHE A 1 117 ? 0.679 7.838 8.855 1.00 98.12 117 PHE A C 1
ATOM 861 O O . PHE A 1 117 ? 1.618 7.590 8.094 1.00 98.12 117 PHE A O 1
ATOM 868 N N . ALA A 1 118 ? 0.282 6.996 9.807 1.00 98.31 118 ALA A N 1
ATOM 869 C CA . ALA A 1 118 ? 0.960 5.754 10.140 1.00 98.31 118 ALA A CA 1
ATOM 870 C C . ALA A 1 118 ? 0.144 4.534 9.702 1.00 98.31 118 ALA A C 1
ATOM 872 O O . ALA A 1 118 ? -1.029 4.386 10.057 1.00 98.31 118 ALA A O 1
ATOM 873 N N . VAL A 1 119 ? 0.786 3.624 8.974 1.00 98.56 119 VAL A N 1
ATOM 874 C CA . VAL A 1 119 ? 0.199 2.349 8.545 1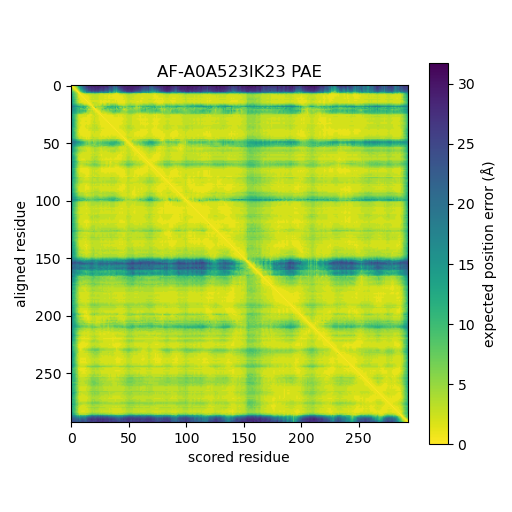.00 98.56 119 VAL A CA 1
ATOM 875 C C . VAL A 1 119 ? 0.968 1.212 9.201 1.00 98.56 119 VAL A C 1
ATOM 877 O O . VAL A 1 119 ? 2.193 1.238 9.220 1.00 98.56 119 VAL A O 1
ATOM 880 N N . VAL A 1 120 ? 0.266 0.212 9.731 1.00 98.50 120 VAL A N 1
ATOM 881 C CA . VAL A 1 120 ? 0.869 -1.033 10.226 1.00 98.50 120 VAL A CA 1
ATOM 882 C C . VAL A 1 120 ? 1.065 -1.987 9.038 1.00 98.50 120 VAL A C 1
ATOM 884 O O . VAL A 1 120 ? 0.069 -2.548 8.564 1.00 98.50 120 VAL A O 1
ATOM 887 N N . PRO A 1 121 ? 2.295 -2.176 8.520 1.00 97.94 121 PRO A N 1
ATOM 888 C CA . PRO A 1 121 ? 2.557 -3.146 7.471 1.00 97.94 121 PRO A CA 1
ATOM 889 C C . PRO A 1 121 ? 2.556 -4.573 8.020 1.00 97.94 121 PRO A C 1
ATOM 891 O O . PRO A 1 121 ? 2.753 -4.781 9.219 1.00 97.94 121 PRO A O 1
ATOM 894 N N . HIS A 1 122 ? 2.301 -5.541 7.129 1.00 96.94 122 HIS A N 1
ATOM 895 C CA . HIS A 1 122 ? 2.426 -6.990 7.366 1.00 96.94 122 HIS A CA 1
ATOM 896 C C . HIS A 1 122 ? 2.184 -7.444 8.830 1.00 96.94 122 HIS A C 1
ATOM 898 O O . HIS A 1 122 ? 3.014 -8.143 9.418 1.00 9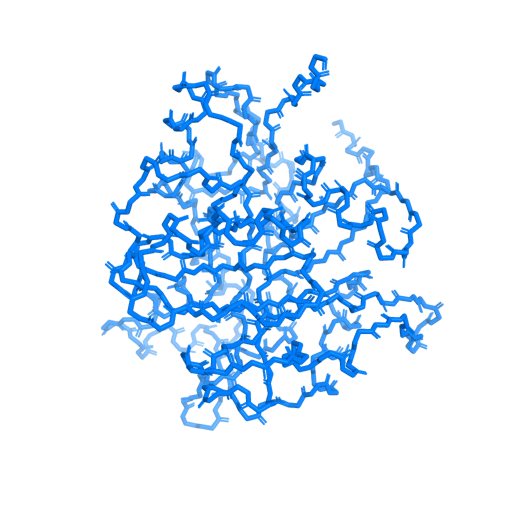6.94 122 HIS A O 1
ATOM 904 N N . PRO A 1 123 ? 1.006 -7.156 9.427 1.00 97.12 123 PRO A N 1
ATOM 905 C CA . PRO A 1 123 ? 0.789 -7.131 10.884 1.00 97.12 123 PRO A CA 1
ATOM 906 C C . PRO A 1 123 ? 1.003 -8.458 11.629 1.00 97.12 123 PRO A C 1
ATOM 908 O O . PRO A 1 123 ? 0.982 -8.500 12.859 1.00 97.12 123 PRO A O 1
ATOM 911 N N . PHE A 1 124 ? 1.181 -9.566 10.912 1.00 96.75 124 PHE A N 1
ATOM 912 C CA . PHE A 1 124 ? 1.400 -10.899 11.474 1.00 96.75 124 PHE A CA 1
ATOM 913 C C . PHE A 1 124 ? 2.674 -11.582 10.969 1.00 96.75 124 PHE A C 1
ATOM 915 O O . PHE A 1 124 ? 2.812 -12.801 11.117 1.00 96.75 124 PHE A O 1
ATOM 922 N N . ALA A 1 125 ? 3.569 -10.842 10.321 1.00 93.50 125 ALA A N 1
ATOM 923 C CA . ALA A 1 125 ? 4.881 -11.316 9.901 1.00 93.50 125 ALA A CA 1
ATOM 924 C C . ALA A 1 125 ? 5.984 -10.606 10.696 1.00 93.50 125 ALA A C 1
ATOM 926 O O . ALA A 1 125 ? 5.725 -9.626 11.384 1.00 93.50 125 ALA A O 1
ATOM 927 N N . TYR A 1 126 ? 7.203 -11.151 10.648 1.00 91.44 126 TYR A N 1
ATOM 928 C CA . TYR A 1 126 ? 8.402 -10.518 11.221 1.00 91.44 126 TYR A CA 1
ATOM 929 C C . TYR A 1 126 ? 8.283 -10.117 12.707 1.00 91.44 126 TYR A C 1
ATOM 931 O O . TYR A 1 126 ? 8.824 -9.111 13.141 1.00 91.44 126 TYR A O 1
ATOM 939 N N . GLY A 1 127 ? 7.568 -10.918 13.504 1.00 91.62 127 GLY A N 1
ATOM 940 C CA . GLY A 1 127 ? 7.284 -10.630 14.917 1.00 91.62 127 GLY A CA 1
ATOM 941 C C . GLY A 1 127 ? 5.884 -10.061 15.158 1.00 91.62 127 GLY A C 1
ATOM 942 O O . GLY A 1 127 ? 5.334 -10.282 16.231 1.00 91.62 127 GLY A O 1
ATOM 943 N N . GLY A 1 128 ? 5.257 -9.474 14.137 1.00 95.38 128 GLY A N 1
ATOM 944 C CA . GLY A 1 128 ? 3.883 -8.979 14.152 1.00 95.38 128 GLY A CA 1
ATOM 945 C C . GLY A 1 128 ? 3.688 -7.713 14.985 1.00 95.38 128 GLY A C 1
ATOM 946 O O . GLY A 1 128 ? 4.496 -7.381 15.852 1.00 95.38 128 GLY A O 1
ATOM 947 N N . TRP A 1 129 ? 2.579 -7.025 14.726 1.00 97.81 129 TRP A N 1
ATOM 948 C CA . TRP A 1 129 ? 2.185 -5.831 15.462 1.00 97.81 129 TRP A CA 1
ATOM 949 C C . TRP A 1 129 ? 1.604 -6.176 16.839 1.00 97.81 129 TRP A C 1
ATOM 951 O O . TRP A 1 129 ? 0.748 -7.062 16.952 1.00 97.81 129 TRP A O 1
ATOM 961 N N . GLN A 1 130 ? 2.060 -5.468 17.875 1.00 97.44 130 GLN A N 1
ATOM 962 C CA . GLN A 1 130 ? 1.743 -5.763 19.277 1.00 97.44 130 GLN A CA 1
ATOM 963 C C . GLN A 1 130 ? 0.745 -4.773 19.907 1.00 97.44 130 GLN A C 1
ATOM 965 O O . GLN A 1 130 ? -0.150 -5.209 20.629 1.00 97.44 130 GLN A O 1
ATOM 970 N N . ASP A 1 131 ? 0.840 -3.465 19.626 1.00 97.25 131 ASP A N 1
ATOM 971 C CA . ASP A 1 131 ? -0.013 -2.424 20.244 1.00 97.25 131 ASP A CA 1
ATOM 972 C C . ASP A 1 131 ? -1.239 -2.091 19.371 1.00 97.25 131 ASP A C 1
ATOM 974 O O . ASP A 1 131 ? -1.308 -1.057 18.702 1.00 97.25 131 ASP A O 1
ATOM 978 N N . TRP A 1 132 ? -2.229 -2.988 19.333 1.00 96.81 132 TRP A N 1
ATOM 979 C CA . TRP A 1 132 ? -3.457 -2.807 18.534 1.00 96.81 132 TRP A CA 1
ATOM 980 C C . TRP A 1 132 ? -4.341 -1.629 18.991 1.00 96.81 132 TRP A C 1
ATOM 982 O O . TRP A 1 132 ? -5.156 -1.127 18.211 1.00 96.81 132 TRP A O 1
ATOM 992 N N . ASP A 1 133 ? -4.120 -1.129 20.207 1.00 96.19 133 ASP A N 1
ATOM 993 C CA . ASP A 1 133 ? -4.790 0.052 20.756 1.00 96.19 133 ASP A CA 1
ATOM 994 C C . ASP A 1 133 ? -4.086 1.365 20.365 1.00 96.19 133 ASP A C 1
ATOM 996 O O . ASP A 1 133 ? -4.545 2.457 20.725 1.00 96.19 133 ASP A O 1
ATOM 1000 N N . ALA A 1 134 ? -2.943 1.304 19.674 1.00 97.38 134 ALA A N 1
ATOM 1001 C CA . ALA A 1 134 ? -2.250 2.489 19.184 1.00 97.38 134 ALA A CA 1
ATOM 1002 C C . ALA A 1 134 ? -3.080 3.215 18.111 1.00 97.38 134 ALA A C 1
ATOM 1004 O O . ALA A 1 134 ? -3.802 2.571 17.339 1.00 97.38 134 ALA A O 1
ATOM 1005 N N . PRO A 1 135 ? -2.972 4.552 18.011 1.00 97.00 135 PRO A N 1
ATOM 1006 C CA . PRO A 1 135 ? -3.797 5.351 17.112 1.00 97.00 135 PRO A CA 1
ATOM 1007 C C . PRO A 1 135 ? -3.272 5.342 15.664 1.00 97.00 135 PRO A C 1
ATOM 1009 O O . PRO A 1 135 ? -3.204 6.387 15.037 1.00 97.00 135 PRO A O 1
ATOM 1012 N N . PHE A 1 136 ? -2.872 4.189 15.118 1.00 98.25 136 PHE A N 1
ATOM 1013 C CA . PHE A 1 136 ? -2.493 4.091 13.702 1.00 98.25 136 PHE A CA 1
ATOM 1014 C C . PHE A 1 136 ? -3.697 4.357 12.780 1.00 98.25 136 PHE A C 1
ATOM 1016 O O . PHE A 1 136 ? -4.847 4.074 13.143 1.00 98.25 136 PHE A O 1
ATOM 1023 N N . ASP A 1 137 ? -3.414 4.872 11.582 1.00 98.06 137 ASP A N 1
ATOM 1024 C CA . ASP A 1 137 ? -4.399 5.318 10.588 1.00 98.06 137 ASP A CA 1
ATOM 1025 C C . ASP A 1 137 ? -4.741 4.229 9.566 1.00 98.06 137 ASP A C 1
ATOM 1027 O O . ASP A 1 137 ? -5.818 4.235 8.967 1.00 98.06 137 ASP A O 1
ATOM 1031 N N . GLY A 1 138 ? -3.829 3.279 9.349 1.00 97.94 138 GLY A N 1
ATOM 1032 C CA . GLY A 1 138 ? -4.016 2.210 8.379 1.00 97.94 138 GLY A CA 1
ATOM 1033 C C . GLY A 1 138 ? -3.411 0.878 8.795 1.00 97.94 138 GLY A C 1
ATOM 1034 O O . GLY A 1 138 ? -2.555 0.800 9.674 1.00 97.94 138 GLY A O 1
ATOM 1035 N N . VAL A 1 139 ? -3.851 -0.182 8.127 1.00 98.19 139 VAL A N 1
ATOM 1036 C CA . VAL A 1 139 ? -3.301 -1.532 8.270 1.00 98.19 139 VAL A CA 1
ATOM 1037 C C . VAL A 1 139 ? -3.158 -2.173 6.898 1.00 98.19 139 VAL A C 1
ATOM 1039 O O . VAL A 1 139 ? -4.061 -2.085 6.063 1.00 98.19 139 VAL A O 1
ATOM 1042 N N . GLU A 1 140 ? -2.035 -2.837 6.648 1.00 98.19 140 GLU A N 1
ATOM 1043 C CA . GLU A 1 140 ? -1.905 -3.675 5.464 1.00 98.19 140 GLU A CA 1
ATOM 1044 C C . GLU A 1 140 ? -2.771 -4.920 5.597 1.00 98.19 140 GLU A C 1
ATOM 1046 O O . GLU A 1 140 ? -2.512 -5.806 6.414 1.00 98.19 140 GLU A O 1
ATOM 1051 N N . VAL A 1 141 ? -3.790 -5.005 4.744 1.00 97.56 141 VAL A N 1
ATOM 1052 C CA . VAL A 1 141 ? -4.624 -6.204 4.621 1.00 97.56 141 VAL A CA 1
ATOM 1053 C C . VAL A 1 141 ? -4.057 -7.201 3.620 1.00 97.56 141 VAL A C 1
ATOM 1055 O O . VAL A 1 141 ? -4.485 -8.348 3.571 1.00 97.56 141 VAL A O 1
ATOM 1058 N N . HIS A 1 142 ? -3.089 -6.774 2.813 1.00 96.50 142 HIS A N 1
ATOM 1059 C CA . HIS A 1 142 ? -2.345 -7.618 1.894 1.00 96.50 142 HIS A CA 1
ATOM 1060 C C . HIS A 1 142 ? -0.881 -7.193 1.882 1.00 96.50 142 HIS A C 1
ATOM 1062 O O . HIS A 1 142 ? -0.600 -6.000 1.790 1.00 96.50 142 HIS A O 1
ATOM 1068 N N . ASN A 1 143 ? 0.022 -8.173 1.911 1.00 96.06 143 ASN A N 1
ATOM 1069 C CA . ASN A 1 143 ? 1.453 -7.960 1.751 1.00 96.06 143 ASN A CA 1
ATOM 1070 C C . ASN A 1 143 ? 2.043 -9.005 0.786 1.00 96.06 143 ASN A C 1
ATOM 1072 O O . ASN A 1 143 ? 2.024 -10.212 1.068 1.00 96.06 143 ASN A O 1
ATOM 1076 N N . GLY A 1 144 ? 2.543 -8.538 -0.360 1.00 91.12 144 GLY A N 1
ATOM 1077 C CA . GLY A 1 144 ? 3.020 -9.383 -1.456 1.00 91.12 144 GLY A CA 1
ATOM 1078 C C . GLY A 1 144 ? 4.213 -10.263 -1.078 1.00 91.12 144 GLY A C 1
ATOM 1079 O O . GLY A 1 144 ? 4.180 -11.477 -1.316 1.00 91.12 144 GLY A O 1
ATOM 1080 N N . ALA A 1 145 ? 5.235 -9.694 -0.433 1.00 90.06 145 ALA A N 1
ATOM 1081 C CA . ALA A 1 145 ? 6.416 -10.442 -0.004 1.00 90.06 145 ALA A CA 1
ATOM 1082 C C . ALA A 1 145 ? 6.076 -11.548 0.998 1.00 90.06 145 ALA A C 1
ATOM 1084 O O . ALA A 1 145 ? 6.554 -12.676 0.857 1.00 90.06 145 ALA A O 1
ATOM 1085 N N . VAL A 1 146 ? 5.205 -11.281 1.974 1.00 89.88 146 VAL A N 1
ATOM 1086 C CA . VAL A 1 146 ? 4.760 -12.296 2.940 1.00 89.88 146 VAL A CA 1
ATOM 1087 C C . VAL A 1 146 ? 4.006 -13.426 2.241 1.00 89.88 146 VAL A C 1
ATOM 1089 O O . VAL A 1 146 ? 4.248 -14.600 2.546 1.00 89.88 146 VAL A O 1
ATOM 1092 N N . VAL A 1 147 ? 3.122 -13.111 1.288 1.00 88.50 147 VAL A N 1
ATOM 1093 C CA . VAL A 1 147 ? 2.409 -14.131 0.502 1.00 88.50 147 VAL A CA 1
ATOM 1094 C C . VAL A 1 147 ? 3.392 -15.001 -0.277 1.00 88.50 147 VAL A C 1
ATOM 1096 O O . VAL A 1 147 ? 3.303 -16.232 -0.210 1.00 88.50 147 VAL A O 1
ATOM 1099 N N . LEU A 1 148 ? 4.360 -14.390 -0.963 1.00 85.38 148 LEU A N 1
ATOM 1100 C CA . LEU A 1 148 ? 5.354 -15.118 -1.744 1.00 85.38 148 LEU A CA 1
ATOM 1101 C C . LEU A 1 148 ? 6.267 -15.975 -0.853 1.00 85.38 148 LEU A C 1
ATOM 1103 O O . LEU A 1 148 ? 6.434 -17.167 -1.112 1.00 85.38 148 LEU A O 1
ATOM 1107 N N . ARG A 1 149 ? 6.794 -15.428 0.249 1.00 83.88 149 ARG A N 1
ATOM 1108 C CA . ARG A 1 149 ? 7.644 -16.175 1.195 1.00 83.88 149 ARG A CA 1
ATOM 1109 C C . ARG A 1 149 ? 6.896 -17.354 1.825 1.00 83.88 149 ARG A C 1
ATOM 1111 O O . ARG A 1 149 ? 7.437 -18.457 1.873 1.00 83.88 149 ARG A O 1
ATOM 1118 N N . ARG A 1 150 ? 5.631 -17.181 2.236 1.00 82.19 150 ARG A N 1
ATOM 1119 C CA . ARG A 1 150 ? 4.782 -18.288 2.733 1.00 82.19 150 ARG A CA 1
ATOM 1120 C C . ARG A 1 150 ? 4.542 -19.345 1.652 1.00 82.19 150 ARG A C 1
ATOM 1122 O O . ARG A 1 150 ? 4.520 -20.545 1.942 1.00 82.19 150 ARG A O 1
ATOM 1129 N N . ALA A 1 151 ? 4.376 -18.925 0.399 1.00 74.12 151 ALA A N 1
ATOM 1130 C CA . ALA A 1 151 ? 4.221 -19.838 -0.724 1.00 74.12 151 ALA A CA 1
ATOM 1131 C C . ALA A 1 151 ? 5.483 -20.673 -0.996 1.00 74.12 151 ALA A C 1
ATOM 1133 O O . ALA A 1 151 ? 5.363 -21.822 -1.425 1.00 74.12 151 ALA A O 1
ATOM 1134 N N . LEU A 1 152 ? 6.666 -20.145 -0.692 1.00 71.88 152 LEU A N 1
ATOM 1135 C CA . LEU A 1 152 ? 7.964 -20.796 -0.883 1.00 71.88 152 LEU A CA 1
ATOM 1136 C C . LEU A 1 152 ? 8.412 -21.666 0.311 1.00 71.88 152 LEU A C 1
ATOM 1138 O O . LEU A 1 152 ? 9.580 -22.030 0.394 1.00 71.88 152 LEU A O 1
ATOM 1142 N N . GLY A 1 153 ? 7.489 -22.033 1.214 1.00 67.69 153 GLY A N 1
ATOM 1143 C CA . GLY A 1 153 ? 7.718 -22.974 2.324 1.00 67.69 153 GLY A CA 1
ATOM 1144 C C . GLY A 1 153 ? 8.123 -24.405 1.890 1.00 67.69 153 GLY A C 1
ATOM 1145 O O . GLY A 1 153 ? 8.576 -24.617 0.769 1.00 67.69 153 GLY A O 1
ATOM 1146 N N . PRO A 1 154 ? 7.934 -25.454 2.718 1.00 59.75 154 PRO A N 1
ATOM 1147 C CA . PRO A 1 154 ? 8.612 -26.759 2.570 1.00 59.75 154 PRO A CA 1
ATOM 1148 C C . PRO A 1 154 ? 8.329 -27.550 1.271 1.00 59.75 154 PRO A C 1
ATOM 1150 O O . PRO A 1 154 ? 8.969 -28.566 1.021 1.00 59.75 154 PRO A O 1
ATOM 1153 N N . LEU A 1 155 ? 7.398 -27.098 0.422 1.00 62.25 155 LEU A N 1
ATOM 1154 C CA . LEU A 1 155 ? 7.086 -27.672 -0.898 1.00 62.25 155 LEU A CA 1
ATOM 1155 C C . LEU A 1 155 ? 7.753 -26.916 -2.065 1.00 62.25 155 LEU A C 1
ATOM 1157 O O . LEU A 1 155 ? 7.311 -27.016 -3.214 1.00 62.25 155 LEU A O 1
ATOM 1161 N N . LEU A 1 156 ? 8.804 -26.154 -1.759 1.00 64.75 156 LEU A N 1
ATOM 1162 C CA . LEU A 1 156 ? 9.558 -25.280 -2.653 1.00 64.75 156 LEU A CA 1
ATOM 1163 C C . LEU A 1 156 ? 9.834 -25.878 -4.058 1.00 64.75 156 LEU A C 1
ATOM 1165 O O . LEU A 1 156 ? 9.462 -25.223 -5.032 1.00 64.75 156 LEU A O 1
ATOM 1169 N N . PRO A 1 157 ? 10.344 -27.120 -4.234 1.00 62.22 157 PRO A N 1
ATOM 1170 C CA . PRO A 1 157 ? 10.703 -27.640 -5.564 1.00 62.22 157 PRO A CA 1
ATOM 1171 C C . PRO A 1 157 ? 9.523 -27.740 -6.544 1.00 62.22 157 PRO A C 1
ATOM 1173 O O . PRO A 1 157 ? 9.656 -27.408 -7.719 1.00 62.22 157 PRO A O 1
ATOM 1176 N N . LEU A 1 158 ? 8.345 -28.157 -6.063 1.00 62.59 158 LEU A N 1
ATOM 1177 C CA . LEU A 1 158 ? 7.147 -28.308 -6.898 1.00 62.59 158 LEU A CA 1
ATOM 1178 C C . LEU A 1 158 ? 6.556 -26.950 -7.295 1.00 62.59 158 LEU A C 1
ATOM 1180 O O . LEU A 1 158 ? 6.038 -26.789 -8.398 1.00 62.59 158 LEU A O 1
ATOM 1184 N N . ARG A 1 159 ? 6.623 -25.963 -6.396 1.00 66.94 159 ARG A N 1
ATOM 1185 C CA . ARG A 1 159 ? 6.051 -24.628 -6.625 1.00 66.94 159 ARG A CA 1
ATOM 1186 C C . ARG A 1 159 ? 6.931 -23.768 -7.532 1.00 66.94 159 ARG A C 1
ATOM 1188 O O . ARG A 1 159 ? 6.392 -23.014 -8.337 1.00 66.94 159 ARG A O 1
ATOM 1195 N N . LEU A 1 160 ? 8.251 -23.948 -7.476 1.00 65.94 160 LEU A N 1
ATOM 1196 C CA . LEU A 1 160 ? 9.205 -23.287 -8.373 1.00 65.94 160 LEU A CA 1
ATOM 1197 C C . LEU A 1 160 ? 9.006 -23.667 -9.833 1.00 65.94 160 LEU A C 1
ATOM 1199 O O . LEU A 1 160 ? 9.069 -22.796 -10.692 1.00 65.94 160 LEU A O 1
ATOM 1203 N N . LEU A 1 161 ? 8.707 -24.940 -10.113 1.00 64.50 161 LEU A N 1
ATOM 1204 C CA . LEU A 1 161 ? 8.421 -25.383 -11.475 1.00 64.50 161 LEU A CA 1
ATOM 1205 C C . LEU A 1 161 ? 7.242 -24.593 -12.067 1.00 64.50 161 LEU A C 1
ATOM 1207 O O . LEU A 1 161 ? 7.310 -24.106 -13.190 1.00 64.50 161 LEU A O 1
ATOM 1211 N N . HIS A 1 162 ? 6.177 -24.396 -11.286 1.00 66.44 162 HIS A N 1
ATOM 1212 C CA . HIS A 1 162 ? 5.025 -23.610 -11.724 1.00 66.44 162 HIS A CA 1
ATOM 1213 C C . HIS A 1 162 ? 5.335 -22.117 -11.875 1.00 66.44 162 HIS A C 1
ATOM 1215 O O . HIS A 1 162 ? 4.879 -21.527 -12.851 1.00 66.44 162 HIS A O 1
ATOM 1221 N N . LEU A 1 163 ? 6.105 -21.522 -10.957 1.00 69.25 163 LEU A N 1
ATOM 1222 C CA . LEU A 1 163 ? 6.536 -20.122 -11.065 1.00 69.25 163 LEU A CA 1
ATOM 1223 C C . LEU A 1 163 ? 7.402 -19.893 -12.314 1.00 69.25 163 LEU A C 1
ATOM 1225 O O . LEU A 1 163 ? 7.202 -18.903 -13.010 1.00 69.25 163 LEU A O 1
ATOM 1229 N N . ALA A 1 164 ? 8.287 -20.839 -12.640 1.00 67.12 164 ALA A N 1
ATOM 1230 C CA . ALA A 1 164 ? 9.154 -20.779 -13.816 1.00 67.12 164 ALA A CA 1
ATOM 1231 C C . ALA A 1 164 ? 8.393 -20.939 -15.147 1.00 67.12 164 ALA A C 1
ATOM 1233 O O . ALA A 1 164 ? 8.788 -20.348 -16.148 1.00 67.12 164 ALA A O 1
ATOM 1234 N N . PHE A 1 165 ? 7.296 -21.709 -15.178 1.00 72.31 165 PHE A N 1
ATOM 1235 C CA . PHE A 1 165 ? 6.482 -21.887 -16.392 1.00 72.31 165 PHE A CA 1
ATOM 1236 C C . PHE A 1 165 ? 5.392 -20.824 -16.575 1.00 72.31 165 PHE A C 1
ATOM 1238 O O . PHE A 1 165 ? 5.061 -20.469 -17.704 1.00 72.31 165 PHE A O 1
ATOM 1245 N N . SER A 1 166 ? 4.778 -20.351 -15.489 1.00 79.69 166 SER A N 1
ATOM 1246 C CA . SER A 1 166 ? 3.750 -19.309 -15.525 1.00 79.69 166 SER A CA 1
ATOM 1247 C C . SER A 1 166 ? 3.650 -18.628 -14.167 1.00 79.69 166 SER A C 1
ATOM 1249 O O . SER A 1 166 ? 2.907 -19.078 -13.289 1.00 79.69 166 SER A O 1
ATOM 1251 N N . TRP A 1 167 ? 4.367 -17.514 -14.011 1.00 80.69 167 TRP A N 1
ATOM 1252 C CA . TRP A 1 167 ? 4.321 -16.729 -12.780 1.00 80.69 167 TRP A CA 1
ATOM 1253 C C . TRP A 1 167 ? 2.891 -16.288 -12.450 1.00 80.69 167 TRP A C 1
ATOM 1255 O O . TRP A 1 167 ? 2.396 -16.599 -11.369 1.00 80.69 167 TRP A O 1
ATOM 1265 N N . ASP A 1 168 ? 2.168 -15.704 -13.413 1.00 81.44 168 ASP A N 1
ATOM 1266 C CA . ASP A 1 168 ? 0.764 -15.305 -13.244 1.00 81.44 168 ASP A CA 1
ATOM 1267 C C . ASP A 1 168 ? -0.126 -16.485 -12.838 1.00 81.44 168 ASP A C 1
ATOM 1269 O O . ASP A 1 168 ? -0.957 -16.368 -11.939 1.00 81.44 168 ASP A O 1
ATOM 1273 N N . GLY A 1 169 ? 0.040 -17.649 -13.474 1.00 83.06 169 GLY A N 1
ATOM 1274 C CA . GLY A 1 169 ? -0.734 -18.848 -13.160 1.00 83.06 169 GLY A CA 1
ATOM 1275 C C . GLY A 1 169 ? -0.447 -19.387 -11.757 1.00 83.06 169 GLY A C 1
ATOM 1276 O O . GLY A 1 169 ? -1.371 -19.797 -11.049 1.00 83.06 169 GLY A O 1
ATOM 1277 N N . ALA A 1 170 ? 0.818 -19.364 -11.337 1.00 81.62 170 ALA A N 1
ATOM 1278 C CA . ALA A 1 170 ? 1.234 -19.754 -9.998 1.00 81.62 170 ALA A CA 1
ATOM 1279 C C . ALA A 1 170 ? 0.712 -18.762 -8.950 1.00 81.62 170 ALA A C 1
ATOM 1281 O O . ALA A 1 170 ? 0.036 -19.166 -8.001 1.00 81.62 170 ALA A O 1
ATOM 1282 N N . MET A 1 171 ? 0.924 -17.464 -9.158 1.00 83.56 171 MET A N 1
ATOM 1283 C CA . MET A 1 171 ? 0.488 -16.415 -8.241 1.00 83.56 171 MET A CA 1
ATOM 1284 C C . MET A 1 171 ? -1.027 -16.320 -8.139 1.00 83.56 171 MET A C 1
ATOM 1286 O O . MET A 1 171 ? -1.548 -16.200 -7.035 1.00 83.56 171 MET A O 1
ATOM 1290 N N . ARG A 1 172 ? -1.773 -16.528 -9.230 1.00 85.75 172 ARG A N 1
ATOM 1291 C CA . ARG A 1 172 ? -3.239 -16.656 -9.175 1.00 85.75 172 ARG A CA 1
ATOM 1292 C C . ARG A 1 172 ? -3.697 -17.716 -8.188 1.00 85.75 172 ARG A C 1
ATOM 1294 O O . ARG A 1 172 ? -4.733 -17.527 -7.560 1.00 85.75 172 ARG A O 1
ATOM 1301 N N . ARG A 1 173 ? -2.967 -18.824 -8.026 1.00 84.31 173 ARG A N 1
ATOM 1302 C CA . ARG A 1 173 ? -3.304 -19.872 -7.046 1.00 84.31 173 ARG A CA 1
ATOM 1303 C C . ARG A 1 173 ? -2.974 -19.434 -5.621 1.00 84.31 173 ARG A C 1
ATOM 1305 O O . ARG A 1 173 ? -3.771 -19.712 -4.728 1.00 84.31 173 ARG A O 1
ATOM 1312 N N . LEU A 1 174 ? -1.854 -18.735 -5.444 1.00 84.06 174 LEU A N 1
ATOM 1313 C CA . LEU A 1 174 ? -1.295 -18.319 -4.154 1.00 84.06 174 LEU A CA 1
ATOM 1314 C C . LEU A 1 174 ? -1.969 -17.079 -3.551 1.00 84.06 174 LEU A C 1
ATOM 1316 O O . LEU A 1 174 ? -2.063 -16.986 -2.331 1.00 84.06 174 LEU A O 1
ATOM 1320 N N . LEU A 1 175 ? -2.481 -16.169 -4.385 1.00 88.88 175 LEU A N 1
ATOM 1321 C CA . LEU A 1 175 ? -3.281 -15.014 -3.973 1.00 88.88 175 LEU A CA 1
ATOM 1322 C C . LEU A 1 175 ? -4.673 -15.482 -3.526 1.00 88.88 175 LEU A C 1
ATOM 1324 O O . LEU A 1 175 ? -5.651 -15.487 -4.288 1.00 88.88 175 LEU A O 1
ATOM 1328 N N . LEU A 1 176 ? -4.717 -15.981 -2.297 1.00 92.44 176 LEU A N 1
ATOM 1329 C CA . LEU A 1 176 ? -5.926 -16.273 -1.540 1.00 92.44 176 LEU A CA 1
ATOM 1330 C C . LEU A 1 176 ? -6.412 -15.005 -0.833 1.00 92.44 176 LEU A C 1
ATOM 1332 O O . LEU A 1 176 ? -5.654 -14.047 -0.671 1.00 92.44 176 LEU A O 1
ATOM 1336 N N . ARG A 1 177 ? -7.677 -15.011 -0.411 1.00 95.25 177 ARG A N 1
ATOM 1337 C CA . ARG A 1 177 ? -8.229 -13.960 0.442 1.00 95.25 177 ARG A CA 1
ATOM 1338 C C . ARG A 1 177 ? -7.447 -13.908 1.775 1.00 95.25 177 ARG A C 1
ATOM 1340 O O . ARG A 1 177 ? -7.298 -14.955 2.411 1.00 95.25 177 ARG A O 1
ATOM 1347 N N . PRO A 1 178 ? -6.915 -12.744 2.195 1.00 94.88 178 PRO A N 1
ATOM 1348 C CA . PRO A 1 178 ? -6.145 -12.606 3.433 1.00 94.88 178 PRO A CA 1
ATOM 1349 C C . PRO A 1 178 ? -7.079 -12.524 4.650 1.00 94.88 178 PRO A C 1
ATOM 1351 O O . PRO A 1 178 ? -7.309 -11.461 5.220 1.00 94.88 178 PRO A O 1
ATOM 1354 N N . GLU A 1 179 ? -7.665 -13.669 5.011 1.00 95.75 179 GLU A N 1
ATOM 1355 C CA . GLU A 1 179 ? -8.676 -13.804 6.074 1.00 95.75 179 GLU A CA 1
ATOM 1356 C C . GLU A 1 179 ? -8.257 -13.116 7.378 1.00 95.75 179 GLU A C 1
ATOM 1358 O O . GLU A 1 179 ? -8.990 -12.301 7.926 1.00 95.75 179 GLU A O 1
ATOM 1363 N N . ARG A 1 180 ? -7.041 -13.400 7.855 1.00 95.88 180 ARG A N 1
ATOM 1364 C CA . ARG A 1 180 ? -6.577 -12.956 9.174 1.00 95.88 180 ARG A CA 1
ATOM 1365 C C . ARG A 1 180 ? -6.452 -11.434 9.251 1.00 95.88 180 ARG A C 1
ATOM 1367 O O . ARG A 1 180 ? -6.823 -10.833 10.259 1.00 95.88 180 ARG A O 1
ATOM 1374 N N . GLU A 1 181 ? -5.900 -10.827 8.209 1.00 97.31 181 GLU A N 1
ATOM 1375 C CA . GLU A 1 181 ? -5.719 -9.387 8.095 1.00 97.31 181 GLU A CA 1
ATOM 1376 C C . GLU A 1 181 ? -7.063 -8.669 7.905 1.00 97.31 181 GLU A C 1
ATOM 1378 O O . GLU A 1 181 ? -7.330 -7.670 8.576 1.00 97.31 181 GLU A O 1
ATOM 1383 N N . LEU A 1 182 ? -7.958 -9.227 7.083 1.00 97.69 182 LEU A N 1
ATOM 1384 C CA . LEU A 1 182 ? -9.309 -8.696 6.889 1.00 97.69 182 LEU A CA 1
ATOM 1385 C C . LEU A 1 182 ? -10.178 -8.804 8.145 1.00 97.69 182 LEU A C 1
ATOM 1387 O O . LEU A 1 182 ? -10.972 -7.897 8.396 1.00 97.69 182 LEU A O 1
ATOM 1391 N N . ASP A 1 183 ? -10.038 -9.864 8.937 1.00 97.25 183 ASP A N 1
ATOM 1392 C CA . ASP A 1 183 ? -10.785 -10.049 10.183 1.00 97.25 183 ASP A CA 1
ATOM 1393 C C . ASP A 1 183 ? -10.372 -9.037 11.252 1.00 97.25 183 ASP A C 1
ATOM 1395 O O . ASP A 1 183 ? -11.222 -8.513 11.971 1.00 97.25 183 ASP A O 1
ATOM 1399 N N . VAL A 1 184 ? -9.072 -8.744 11.373 1.00 97.38 184 VAL A N 1
ATOM 1400 C CA . VAL A 1 184 ? -8.612 -7.692 12.290 1.00 97.38 184 VAL A CA 1
ATOM 1401 C C . VAL A 1 184 ? -9.096 -6.327 11.833 1.00 97.38 184 VAL A C 1
ATOM 1403 O O . VAL A 1 184 ? -9.612 -5.571 12.652 1.00 97.38 184 VAL A O 1
ATOM 1406 N N . TRP A 1 185 ? -8.979 -6.024 10.542 1.00 97.75 185 TRP A N 1
ATOM 1407 C CA . TRP A 1 185 ? -9.461 -4.751 10.027 1.00 97.75 185 TRP A CA 1
ATOM 1408 C C . TRP A 1 185 ? -10.975 -4.580 10.228 1.00 97.75 185 TRP A C 1
ATOM 1410 O O . TRP A 1 185 ? -11.407 -3.527 10.686 1.00 97.75 185 TRP A O 1
ATOM 1420 N N . GLU A 1 186 ? -11.773 -5.627 9.994 1.00 97.25 186 GLU A N 1
ATOM 1421 C CA . GLU A 1 186 ? -13.218 -5.602 10.258 1.00 97.25 186 GLU A CA 1
ATOM 1422 C C . GLU A 1 186 ? -13.522 -5.320 11.733 1.00 97.25 186 GLU A C 1
ATOM 1424 O O . GLU A 1 186 ? -14.367 -4.477 12.024 1.00 97.25 186 GLU A O 1
ATOM 1429 N N . ARG A 1 187 ? -12.814 -5.975 12.665 1.00 97.06 187 ARG A N 1
ATOM 1430 C CA . ARG A 1 187 ? -12.984 -5.720 14.105 1.00 97.06 187 ARG A CA 1
ATOM 1431 C C . ARG A 1 187 ? -12.692 -4.267 14.461 1.00 97.06 187 ARG A C 1
ATOM 1433 O O . ARG A 1 187 ? -13.524 -3.636 15.098 1.00 97.06 187 ARG A O 1
ATOM 1440 N N . LEU A 1 188 ? -11.572 -3.719 13.982 1.00 96.38 188 LEU A N 1
ATOM 1441 C CA . LEU A 1 188 ? -11.215 -2.317 14.219 1.00 96.38 188 LEU A CA 1
ATOM 1442 C C . LEU A 1 188 ? -12.327 -1.370 13.740 1.00 96.38 188 LEU A C 1
ATOM 1444 O O . LEU A 1 188 ? -12.724 -0.468 14.474 1.00 96.38 188 LEU A O 1
ATOM 1448 N N . LEU A 1 189 ? -12.857 -1.593 12.535 1.00 95.62 189 LEU A N 1
ATOM 1449 C CA . LEU A 1 189 ? -13.935 -0.770 11.986 1.00 95.62 189 LEU A CA 1
ATOM 1450 C C . LEU A 1 189 ? -15.237 -0.883 12.793 1.00 95.62 189 LEU A C 1
ATOM 1452 O O . LEU A 1 189 ? -15.876 0.132 13.065 1.00 95.62 189 LEU A O 1
ATOM 1456 N N . VAL A 1 190 ? -15.631 -2.100 13.183 1.00 95.12 190 VAL A N 1
ATOM 1457 C CA . VAL A 1 190 ? -16.838 -2.348 13.993 1.00 95.12 190 VAL A CA 1
ATOM 1458 C C . VAL A 1 190 ? -16.716 -1.726 15.387 1.00 95.12 190 VAL A C 1
ATOM 1460 O O . VAL A 1 190 ? -17.701 -1.200 15.903 1.00 95.12 190 VAL A O 1
ATOM 1463 N N . ASP A 1 191 ? -15.507 -1.686 15.947 1.00 94.31 191 ASP A N 1
ATOM 1464 C CA . ASP A 1 191 ? -15.193 -0.993 17.202 1.00 94.31 191 ASP A CA 1
ATOM 1465 C C . ASP A 1 191 ? -15.180 0.547 17.050 1.00 94.31 191 ASP A C 1
ATOM 1467 O O . ASP A 1 191 ? -14.894 1.281 17.997 1.00 94.31 191 ASP A O 1
ATOM 1471 N N . GLY A 1 192 ? -15.500 1.063 15.858 1.00 92.56 192 GLY A N 1
ATOM 1472 C CA . GLY A 1 192 ? -15.614 2.490 15.563 1.00 92.56 192 GLY A CA 1
ATOM 1473 C C . GLY A 1 192 ? -14.292 3.166 15.197 1.00 92.56 192 GLY A C 1
ATOM 1474 O O . GLY A 1 192 ? -14.256 4.392 15.048 1.00 92.56 192 GLY A O 1
ATOM 1475 N N . ARG A 1 193 ? -13.197 2.408 15.032 1.00 94.12 193 ARG A N 1
ATOM 1476 C CA . ARG A 1 193 ? -11.918 2.964 14.574 1.00 94.12 193 ARG A CA 1
ATOM 1477 C C . ARG A 1 193 ? -12.017 3.357 13.103 1.00 94.12 193 ARG A C 1
ATOM 1479 O O . ARG A 1 193 ? -12.492 2.597 12.265 1.00 94.12 193 ARG A O 1
ATOM 1486 N N . ARG A 1 194 ? -11.474 4.526 12.763 1.00 92.12 194 ARG A N 1
ATOM 1487 C CA . ARG A 1 194 ? -11.264 4.948 11.373 1.00 92.12 194 ARG A CA 1
ATOM 1488 C C . ARG A 1 194 ? -9.885 4.477 10.920 1.00 92.12 194 ARG A C 1
ATOM 1490 O O . ARG A 1 194 ? -8.914 5.205 11.067 1.00 92.12 194 ARG A O 1
ATOM 1497 N N . VAL A 1 195 ? -9.806 3.233 10.452 1.00 96.12 195 VAL A N 1
ATOM 1498 C CA . VAL A 1 195 ? -8.564 2.617 9.959 1.00 96.12 195 VAL A CA 1
ATOM 1499 C C . VAL A 1 195 ? -8.746 2.227 8.499 1.00 96.12 195 VAL A C 1
ATOM 1501 O O . VAL A 1 195 ? -9.727 1.574 8.149 1.00 96.12 195 VAL A O 1
ATOM 1504 N N . ILE A 1 196 ? -7.798 2.610 7.651 1.00 96.88 196 ILE A N 1
ATOM 1505 C CA . ILE A 1 196 ? -7.820 2.359 6.206 1.00 96.88 196 ILE A CA 1
ATOM 1506 C C . ILE A 1 196 ? -7.076 1.065 5.885 1.00 96.88 196 ILE A C 1
ATOM 1508 O O . ILE A 1 196 ? -5.983 0.819 6.394 1.00 96.88 196 ILE A O 1
ATOM 1512 N N . ALA A 1 197 ? -7.644 0.239 5.009 1.00 97.44 197 ALA A N 1
ATOM 1513 C CA . ALA A 1 197 ? -6.928 -0.908 4.467 1.00 97.44 197 ALA A CA 1
ATOM 1514 C C . ALA A 1 197 ? -5.917 -0.484 3.399 1.00 97.44 197 ALA A C 1
ATOM 1516 O O . ALA A 1 197 ? -6.275 0.174 2.426 1.00 97.44 197 ALA A O 1
ATOM 1517 N N . PHE A 1 198 ? -4.680 -0.943 3.526 1.00 97.56 198 PHE A N 1
ATOM 1518 C CA . PHE A 1 198 ? -3.652 -0.809 2.500 1.00 97.56 198 PHE A CA 1
ATOM 1519 C C . PHE A 1 198 ? -3.314 -2.176 1.897 1.00 97.56 198 PHE A C 1
ATOM 1521 O O . PHE A 1 198 ? -3.433 -3.213 2.553 1.00 97.56 198 PHE A O 1
ATOM 1528 N N . SER A 1 199 ? -2.878 -2.184 0.639 1.00 95.12 199 SER A N 1
ATOM 1529 C CA . SER A 1 199 ? -2.182 -3.326 0.045 1.00 95.12 199 SER A CA 1
ATOM 1530 C C . SER A 1 199 ? -0.742 -2.941 -0.246 1.00 95.12 199 SER A C 1
ATOM 1532 O O . SER A 1 199 ? -0.498 -2.102 -1.115 1.00 95.12 199 SER A O 1
ATOM 1534 N N . GLY A 1 200 ? 0.187 -3.571 0.465 1.00 92.81 200 GLY A N 1
ATOM 1535 C CA . GLY A 1 200 ? 1.609 -3.487 0.182 1.00 92.81 200 GLY A CA 1
ATOM 1536 C C . GLY A 1 200 ? 2.025 -4.563 -0.809 1.00 92.81 200 GLY A C 1
ATOM 1537 O O . GLY A 1 200 ? 1.648 -5.732 -0.668 1.00 92.81 200 GLY A O 1
ATOM 1538 N N . VAL A 1 201 ? 2.823 -4.198 -1.811 1.00 93.38 201 VAL A N 1
ATOM 1539 C CA . VAL A 1 201 ? 3.570 -5.212 -2.577 1.00 93.38 201 VAL A CA 1
ATOM 1540 C C . VAL A 1 201 ? 4.798 -5.678 -1.798 1.00 93.38 201 VAL A C 1
ATOM 1542 O O . VAL A 1 201 ? 5.189 -6.837 -1.944 1.00 93.38 201 VAL A O 1
ATOM 1545 N N . ASP A 1 202 ? 5.330 -4.807 -0.935 1.00 94.94 202 ASP A N 1
ATOM 1546 C CA . ASP A 1 202 ? 6.507 -5.027 -0.093 1.00 94.94 202 ASP A CA 1
ATOM 1547 C C . ASP A 1 202 ? 7.689 -5.531 -0.922 1.00 94.94 202 ASP A C 1
ATOM 1549 O O . ASP A 1 202 ? 8.303 -6.574 -0.689 1.00 94.94 202 ASP A O 1
ATOM 1553 N N . ALA A 1 203 ? 7.884 -4.847 -2.044 1.00 92.94 203 ALA A N 1
ATOM 1554 C CA . ALA A 1 203 ? 8.719 -5.345 -3.113 1.00 92.94 203 ALA A CA 1
ATOM 1555 C C . ALA A 1 203 ? 10.183 -5.023 -2.827 1.00 92.94 203 ALA A C 1
ATOM 1557 O O . ALA A 1 203 ? 10.513 -3.869 -2.580 1.00 92.94 203 ALA A O 1
ATOM 1558 N N . HIS A 1 204 ? 11.039 -6.039 -2.929 1.00 90.94 204 HIS A N 1
ATOM 1559 C CA . HIS A 1 204 ? 12.477 -5.916 -2.691 1.00 90.94 204 HIS A CA 1
ATOM 1560 C C . HIS A 1 204 ? 13.324 -6.394 -3.871 1.00 90.94 204 HIS A C 1
ATOM 1562 O O . HIS A 1 204 ? 14.491 -6.030 -3.966 1.00 90.94 204 HIS A O 1
ATOM 1568 N N . GLN A 1 205 ? 12.782 -7.260 -4.737 1.00 89.62 205 GLN A N 1
ATOM 1569 C CA . GLN A 1 205 ? 13.555 -7.954 -5.767 1.00 89.62 205 GLN A CA 1
ATOM 1570 C C . GLN A 1 205 ? 14.818 -8.624 -5.178 1.00 89.62 205 GLN A C 1
ATOM 1572 O O . GLN A 1 205 ? 15.907 -8.591 -5.744 1.00 89.62 205 GLN A O 1
ATOM 1577 N N . ASN A 1 206 ? 14.680 -9.254 -4.009 1.00 86.50 206 ASN A N 1
ATOM 1578 C CA . ASN A 1 206 ? 15.799 -9.845 -3.264 1.00 86.50 206 ASN A CA 1
ATOM 1579 C C . ASN A 1 206 ? 15.724 -11.371 -3.161 1.00 86.50 206 ASN A C 1
ATOM 1581 O O . ASN A 1 206 ? 16.570 -12.005 -2.525 1.00 86.50 206 ASN A O 1
ATOM 1585 N N . LEU A 1 207 ? 14.718 -11.978 -3.789 1.00 83.00 207 LEU A N 1
ATOM 1586 C CA . LEU A 1 207 ? 14.473 -13.402 -3.707 1.00 83.00 207 LEU A CA 1
ATOM 1587 C C . LEU A 1 207 ? 14.869 -14.084 -5.009 1.00 83.00 207 LEU A C 1
ATOM 1589 O O . LEU A 1 207 ? 14.102 -14.137 -5.969 1.00 83.00 207 LEU A O 1
ATOM 1593 N N . SER A 1 208 ? 16.062 -14.672 -5.011 1.00 82.44 208 SER A N 1
ATOM 1594 C CA . SER A 1 208 ? 16.558 -15.456 -6.136 1.00 82.44 208 SER A CA 1
ATOM 1595 C C . SER A 1 208 ? 16.822 -16.910 -5.759 1.00 82.44 208 SER A C 1
ATOM 1597 O O . SER A 1 208 ? 17.148 -17.245 -4.618 1.00 82.44 208 SER A O 1
ATOM 1599 N N . LEU A 1 209 ? 16.672 -17.803 -6.734 1.00 78.81 209 LEU A N 1
ATOM 1600 C CA . LEU A 1 209 ? 17.020 -19.208 -6.586 1.00 78.81 209 LEU A CA 1
ATOM 1601 C C . LEU A 1 209 ? 17.559 -19.763 -7.900 1.00 78.81 209 LEU A C 1
ATOM 1603 O O . LEU A 1 209 ? 16.901 -19.667 -8.931 1.00 78.81 209 LEU A O 1
ATOM 1607 N N . LEU A 1 210 ? 18.748 -20.372 -7.854 1.00 80.25 210 LEU A N 1
ATOM 1608 C CA . LEU A 1 210 ? 19.432 -20.933 -9.030 1.00 80.25 210 LEU A CA 1
ATOM 1609 C C . LEU A 1 210 ? 19.555 -19.927 -10.198 1.00 80.25 210 LEU A C 1
ATOM 1611 O O . LEU A 1 210 ? 19.475 -20.305 -11.362 1.00 80.25 210 LEU A O 1
ATOM 1615 N N . GLY A 1 211 ? 19.740 -18.641 -9.878 1.00 78.81 211 GLY A N 1
ATOM 1616 C CA . GLY A 1 211 ? 19.845 -17.555 -10.860 1.00 78.81 211 GLY A CA 1
ATOM 1617 C C . GLY A 1 211 ? 18.507 -17.020 -11.383 1.00 78.81 211 GLY A C 1
ATOM 1618 O O . GLY A 1 211 ? 18.510 -16.095 -12.187 1.00 78.81 211 GLY A O 1
ATOM 1619 N N . TRP A 1 212 ? 17.368 -17.558 -10.939 1.00 80.50 212 TRP A N 1
ATOM 1620 C CA . TRP A 1 212 ? 16.049 -17.008 -11.258 1.00 80.50 212 TRP A CA 1
ATOM 1621 C C . TRP A 1 212 ? 15.597 -16.022 -10.194 1.00 80.50 212 TRP A C 1
ATOM 1623 O O . TRP A 1 212 ? 15.581 -16.366 -9.013 1.00 80.50 212 TRP A O 1
ATOM 1633 N N . GLN A 1 213 ? 15.170 -14.837 -10.625 1.00 86.50 213 GLN A N 1
ATOM 1634 C CA . GLN A 1 213 ? 14.487 -13.874 -9.771 1.00 86.50 213 GLN A CA 1
ATOM 1635 C C . GLN A 1 213 ? 13.029 -14.306 -9.570 1.00 86.50 213 GLN A C 1
ATOM 1637 O O . GLN A 1 213 ? 12.295 -14.478 -10.543 1.00 86.50 213 GLN A O 1
ATOM 1642 N N . LEU A 1 214 ? 12.605 -14.508 -8.321 1.00 83.69 214 LEU A N 1
ATOM 1643 C CA . LEU A 1 214 ? 11.270 -15.020 -7.981 1.00 83.69 214 LEU A CA 1
ATOM 1644 C C . LEU A 1 214 ? 10.266 -13.910 -7.633 1.00 83.69 214 LEU A C 1
ATOM 1646 O O . LEU A 1 214 ? 9.056 -14.131 -7.723 1.00 83.69 214 LEU A O 1
ATOM 1650 N N . ASP A 1 215 ? 10.763 -12.733 -7.257 1.00 89.19 215 ASP A N 1
ATOM 1651 C CA . ASP A 1 215 ? 9.997 -11.533 -6.905 1.00 89.19 215 ASP A CA 1
ATOM 1652 C C . ASP A 1 215 ? 10.359 -10.292 -7.757 1.00 89.19 215 ASP A C 1
ATOM 1654 O O . ASP A 1 215 ? 10.511 -9.202 -7.203 1.00 89.19 215 ASP A O 1
ATOM 1658 N N . PRO A 1 216 ? 10.517 -10.394 -9.093 1.00 91.38 216 PRO A N 1
ATOM 1659 C CA . PRO A 1 216 ? 10.886 -9.231 -9.896 1.00 91.38 216 PRO A CA 1
ATOM 1660 C C . PRO A 1 216 ? 9.787 -8.162 -9.848 1.00 91.38 216 PRO A C 1
ATOM 1662 O O . PRO A 1 216 ? 8.590 -8.486 -9.902 1.00 91.38 216 PRO A O 1
ATOM 1665 N N . TYR A 1 217 ? 10.181 -6.882 -9.820 1.00 94.00 217 TYR A N 1
ATOM 1666 C CA . TYR A 1 217 ? 9.236 -5.760 -9.746 1.00 94.00 217 TYR A CA 1
ATOM 1667 C C . TYR A 1 217 ? 8.155 -5.831 -10.832 1.00 94.00 217 TYR A C 1
ATOM 1669 O O . TYR A 1 217 ? 6.967 -5.675 -10.549 1.00 94.00 217 TYR A O 1
ATOM 1677 N N . ALA A 1 218 ? 8.549 -6.176 -12.063 1.00 89.50 218 ALA A N 1
ATOM 1678 C CA . ALA A 1 218 ? 7.651 -6.271 -13.214 1.00 89.50 218 ALA A CA 1
ATOM 1679 C C . ALA A 1 218 ? 6.466 -7.235 -13.000 1.00 89.50 218 ALA A C 1
ATOM 1681 O O . ALA A 1 218 ? 5.401 -7.067 -13.598 1.00 89.50 218 ALA A O 1
ATOM 1682 N N . GLN A 1 219 ? 6.637 -8.249 -12.149 1.00 89.44 219 GLN A N 1
ATOM 1683 C CA . GLN A 1 219 ? 5.595 -9.222 -11.832 1.00 89.44 219 GLN A CA 1
ATOM 1684 C C . GLN A 1 219 ? 4.830 -8.829 -10.566 1.00 89.44 219 GLN A C 1
ATOM 1686 O O . GLN A 1 219 ? 3.596 -8.799 -10.573 1.00 89.44 219 GLN A O 1
ATOM 1691 N N . VAL A 1 220 ? 5.533 -8.459 -9.490 1.00 92.50 220 VAL A N 1
ATOM 1692 C CA . VAL A 1 220 ? 4.884 -8.117 -8.212 1.00 92.50 220 VAL A CA 1
ATOM 1693 C C . VAL A 1 220 ? 4.015 -6.859 -8.322 1.00 92.50 220 VAL A C 1
ATOM 1695 O O . VAL A 1 220 ? 2.926 -6.838 -7.751 1.00 92.50 220 VAL A O 1
ATOM 1698 N N . PHE A 1 221 ? 4.379 -5.874 -9.152 1.00 95.94 221 PHE A N 1
ATOM 1699 C CA . PHE A 1 221 ? 3.572 -4.662 -9.377 1.00 95.94 221 PHE A CA 1
ATOM 1700 C C . PHE A 1 221 ? 2.265 -4.922 -10.141 1.00 95.94 221 PHE A C 1
ATOM 1702 O O . PHE A 1 221 ? 1.347 -4.096 -10.145 1.00 95.94 221 PHE A O 1
ATOM 1709 N N . ARG A 1 222 ? 2.150 -6.090 -10.785 1.00 92.38 222 ARG A N 1
ATOM 1710 C CA . ARG A 1 222 ? 0.934 -6.546 -11.472 1.00 92.38 222 ARG A CA 1
ATOM 1711 C C . ARG A 1 222 ? 0.087 -7.488 -10.611 1.00 92.38 222 ARG A C 1
ATOM 1713 O O . A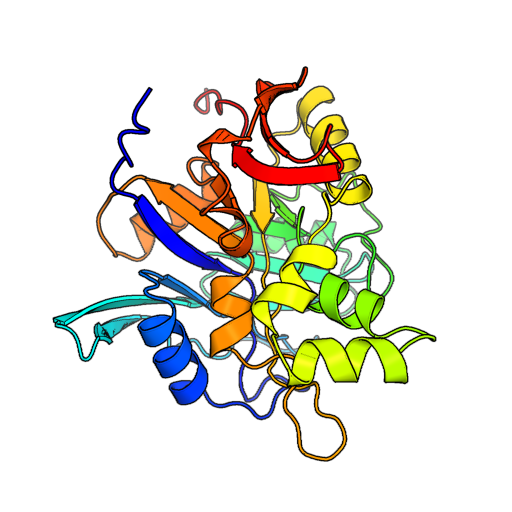RG A 1 222 ? -0.929 -7.983 -11.094 1.00 92.38 222 ARG A O 1
ATOM 1720 N N . SER A 1 223 ? 0.484 -7.747 -9.363 1.00 91.94 223 SER A N 1
ATOM 1721 C CA . SER A 1 223 ? -0.204 -8.702 -8.490 1.00 91.94 223 SER A CA 1
ATOM 1722 C C . SER A 1 223 ? -1.454 -8.102 -7.839 1.00 91.94 223 SER A C 1
ATOM 1724 O O . SER A 1 223 ? -2.584 -8.443 -8.205 1.00 91.94 223 SER A O 1
ATOM 1726 N N . VAL A 1 224 ? -1.236 -7.179 -6.909 1.00 95.06 224 VAL A N 1
ATOM 1727 C CA . VAL A 1 224 ? -2.236 -6.433 -6.152 1.00 95.06 224 VAL A CA 1
ATOM 1728 C C . VAL A 1 224 ? -1.871 -4.956 -6.234 1.00 95.06 224 VAL A C 1
ATOM 1730 O O . VAL A 1 224 ? -0.700 -4.600 -6.139 1.00 95.06 224 VAL A O 1
ATOM 1733 N N . GLN A 1 225 ? -2.864 -4.112 -6.483 1.00 97.19 225 GLN A N 1
ATOM 1734 C CA . GLN A 1 225 ? -2.685 -2.693 -6.764 1.00 97.19 225 GLN A CA 1
ATOM 1735 C C . GLN A 1 225 ? -3.660 -1.863 -5.938 1.00 97.19 225 GLN A C 1
ATOM 1737 O O . GLN A 1 225 ? -4.797 -2.280 -5.704 1.00 97.19 225 GLN A O 1
ATOM 1742 N N . THR A 1 226 ? -3.225 -0.665 -5.572 1.00 97.62 226 THR A N 1
ATOM 1743 C CA . THR A 1 226 ? -4.075 0.370 -4.993 1.00 97.62 226 THR A CA 1
ATOM 1744 C C . THR A 1 226 ? -4.669 1.193 -6.127 1.00 97.62 226 THR A C 1
ATOM 1746 O O . THR A 1 226 ? -3.942 1.659 -7.002 1.00 97.62 226 THR A O 1
ATOM 1749 N N . LEU A 1 227 ? -5.985 1.364 -6.125 1.00 97.31 227 LEU A N 1
ATOM 1750 C CA . LEU A 1 227 ? -6.692 2.227 -7.060 1.00 97.31 227 LEU A CA 1
ATOM 1751 C C . LEU A 1 227 ? -7.255 3.408 -6.299 1.00 97.31 227 LEU A C 1
ATOM 1753 O O . LEU A 1 227 ? -7.922 3.220 -5.288 1.00 97.31 227 LEU A O 1
ATOM 1757 N N . CYS A 1 228 ? -7.021 4.607 -6.800 1.00 96.00 228 CYS A N 1
ATOM 1758 C CA . CYS A 1 228 ? -7.586 5.832 -6.264 1.00 96.00 228 CYS A CA 1
ATOM 1759 C C . CYS A 1 228 ? -8.516 6.464 -7.306 1.00 96.00 228 CYS A C 1
ATOM 1761 O O . CYS A 1 228 ? -8.349 6.202 -8.500 1.00 96.00 228 CYS A O 1
ATOM 1763 N N . PRO A 1 229 ? -9.500 7.284 -6.895 1.00 94.62 229 PRO A N 1
ATOM 1764 C CA . PRO A 1 229 ? -10.301 8.052 -7.842 1.00 94.62 229 PRO A CA 1
ATOM 1765 C C . PRO A 1 229 ? -9.416 8.839 -8.812 1.00 94.62 229 PRO A C 1
ATOM 1767 O O . PRO A 1 229 ? -8.328 9.276 -8.433 1.00 94.62 229 PRO A O 1
ATOM 1770 N N . ASP A 1 230 ? -9.882 9.015 -10.049 1.00 93.31 230 ASP A N 1
ATOM 1771 C CA . ASP A 1 230 ? -9.192 9.868 -11.017 1.00 93.31 230 ASP A CA 1
ATOM 1772 C C . ASP A 1 230 ? -8.982 11.285 -10.466 1.00 93.31 230 ASP A C 1
ATOM 1774 O O . ASP A 1 230 ? -9.804 11.811 -9.708 1.00 93.31 230 ASP A O 1
ATOM 1778 N N . GLY A 1 231 ? -7.874 11.905 -10.852 1.00 91.75 231 GLY A N 1
ATOM 1779 C CA . GLY A 1 231 ? -7.450 13.181 -10.304 1.00 91.75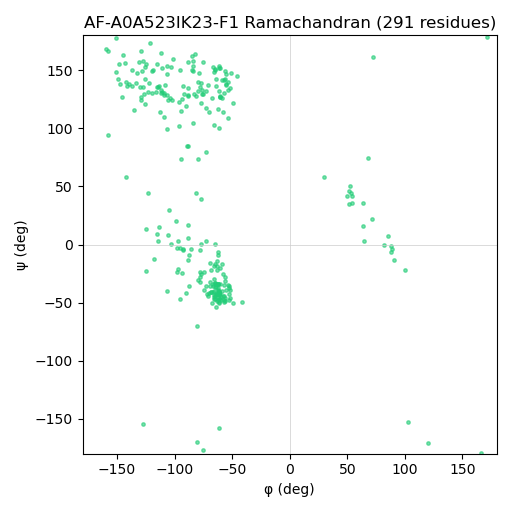 231 GLY A CA 1
ATOM 1780 C C . GLY A 1 231 ? -6.044 13.581 -10.747 1.00 91.75 231 GLY A C 1
ATOM 1781 O O . GLY A 1 231 ? -5.381 12.857 -11.491 1.00 91.75 231 GLY A O 1
ATOM 1782 N N . PRO A 1 232 ? -5.569 14.757 -10.309 1.00 93.38 232 PRO A N 1
ATOM 1783 C CA . PRO A 1 232 ? -4.227 15.216 -10.639 1.00 93.38 232 PRO A CA 1
ATOM 1784 C C . PRO A 1 232 ? -3.160 14.288 -10.039 1.00 93.38 232 PRO A C 1
ATOM 1786 O O . PRO A 1 232 ? -3.212 13.951 -8.857 1.00 93.38 232 PRO A O 1
ATOM 1789 N N . LEU A 1 233 ? -2.126 13.962 -10.823 1.00 95.00 233 LEU A N 1
ATOM 1790 C CA . LEU A 1 233 ? -0.925 13.243 -10.364 1.00 95.00 233 LEU A CA 1
ATOM 1791 C C . LEU A 1 233 ? 0.047 14.147 -9.596 1.00 95.00 233 LEU A C 1
ATOM 1793 O O . LEU A 1 233 ? 1.268 14.070 -9.749 1.00 95.00 233 LEU A O 1
ATOM 1797 N N . GLU A 1 234 ? -0.492 15.040 -8.777 1.00 96.31 234 GLU A N 1
ATOM 1798 C CA . GLU A 1 234 ? 0.252 15.884 -7.850 1.00 96.31 234 GLU A CA 1
ATOM 1799 C C . GLU A 1 234 ? 0.423 15.168 -6.506 1.00 96.31 234 GLU A C 1
ATOM 1801 O O . GLU A 1 234 ? -0.330 14.257 -6.171 1.00 96.31 234 GLU A O 1
ATOM 1806 N N . GLN A 1 235 ? 1.436 15.566 -5.736 1.00 95.44 235 GLN A N 1
ATOM 1807 C CA . GLN A 1 235 ? 1.765 14.898 -4.477 1.00 95.44 235 GLN A CA 1
ATOM 1808 C C . GLN A 1 235 ? 0.638 15.021 -3.441 1.00 95.44 235 GLN A C 1
ATOM 1810 O O . GLN A 1 235 ? 0.165 14.008 -2.935 1.00 95.44 235 GLN A O 1
ATOM 1815 N N . GLU A 1 236 ? 0.192 16.247 -3.161 1.00 96.44 236 GLU A N 1
ATOM 1816 C CA . GLU A 1 236 ? -0.799 16.524 -2.114 1.00 96.44 236 GLU A CA 1
ATOM 1817 C C . GLU A 1 236 ? -2.150 15.822 -2.371 1.00 96.44 236 GLU A C 1
ATOM 1819 O O . GLU A 1 236 ? -2.619 15.099 -1.489 1.00 96.44 236 GLU A O 1
ATOM 1824 N N . PRO A 1 237 ? -2.763 15.909 -3.572 1.00 96.44 237 PRO A N 1
ATOM 1825 C CA . PRO A 1 237 ? -4.028 15.220 -3.835 1.00 96.44 237 PRO A CA 1
ATOM 1826 C C . PRO A 1 237 ? -3.918 13.697 -3.726 1.00 96.44 237 PRO A C 1
ATOM 1828 O O . PRO A 1 237 ? -4.857 13.037 -3.276 1.00 96.44 237 PRO A O 1
ATOM 1831 N N . LEU A 1 238 ? -2.773 13.124 -4.109 1.00 96.75 238 LEU A N 1
ATOM 1832 C CA . LEU A 1 238 ? -2.554 11.686 -4.030 1.00 96.75 238 LEU A CA 1
ATOM 1833 C C . LEU A 1 238 ? -2.380 11.219 -2.577 1.00 96.75 238 LEU A C 1
ATOM 1835 O O . LEU A 1 238 ? -2.993 10.224 -2.185 1.00 96.75 238 LEU A O 1
ATOM 1839 N N . TRP A 1 239 ? -1.631 11.957 -1.750 1.00 97.50 239 TRP A N 1
ATOM 1840 C CA . TRP A 1 239 ? -1.567 11.684 -0.311 1.00 97.50 239 TRP A CA 1
ATOM 1841 C C . TRP A 1 239 ? -2.932 11.815 0.358 1.00 97.50 239 TRP A C 1
ATOM 1843 O O . TRP A 1 239 ? -3.320 10.938 1.132 1.00 97.50 239 TRP A O 1
ATOM 1853 N N . GLN A 1 240 ? -3.711 12.836 -0.002 1.00 95.81 240 GLN A N 1
ATOM 1854 C CA . GLN A 1 240 ? -5.073 13.007 0.492 1.00 95.81 240 GLN A CA 1
ATOM 1855 C C . GLN A 1 240 ? -5.980 11.827 0.104 1.00 95.81 240 GLN A C 1
ATOM 1857 O O . GLN A 1 240 ? -6.755 11.342 0.934 1.00 95.81 240 GLN A O 1
ATOM 1862 N N . ALA A 1 241 ? -5.888 11.323 -1.130 1.00 94.75 241 ALA A N 1
ATOM 1863 C CA . ALA A 1 241 ? -6.655 10.157 -1.570 1.00 94.75 241 ALA A CA 1
ATOM 1864 C C . ALA A 1 241 ? -6.296 8.899 -0.758 1.00 94.75 241 ALA A C 1
ATOM 1866 O O . ALA A 1 241 ? -7.192 8.195 -0.279 1.00 94.75 241 ALA A O 1
ATOM 1867 N N . LEU A 1 242 ? -4.999 8.660 -0.537 1.00 95.62 242 LEU A N 1
ATOM 1868 C CA . LEU A 1 242 ? -4.498 7.539 0.264 1.00 95.62 242 LEU A CA 1
ATOM 1869 C C . LEU A 1 242 ? -4.928 7.641 1.734 1.00 95.62 242 LEU A C 1
ATOM 1871 O O . LEU A 1 242 ? -5.363 6.651 2.320 1.00 95.62 242 LEU A O 1
ATOM 1875 N N . ARG A 1 243 ? -4.865 8.843 2.314 1.00 95.06 243 ARG A N 1
ATOM 1876 C CA . ARG A 1 243 ? -5.190 9.111 3.723 1.00 95.06 243 ARG A CA 1
ATOM 1877 C C . ARG A 1 243 ? -6.688 9.172 4.020 1.00 95.06 243 ARG A C 1
ATOM 1879 O O . ARG A 1 243 ? -7.088 8.987 5.161 1.00 95.06 243 ARG A O 1
ATOM 1886 N N . SER A 1 244 ? -7.530 9.461 3.033 1.00 92.50 244 SER A N 1
ATOM 1887 C CA . SER A 1 244 ? -8.981 9.624 3.236 1.00 92.50 244 SER A CA 1
ATOM 1888 C C . SER A 1 244 ? -9.773 8.318 3.150 1.00 92.50 244 SER A C 1
ATOM 1890 O O . SER A 1 244 ? -10.971 8.305 3.428 1.00 92.50 244 SER A O 1
ATOM 1892 N N . GLY A 1 245 ? -9.136 7.219 2.732 1.00 89.81 245 GLY A N 1
ATOM 1893 C CA . GLY A 1 245 ? -9.831 5.965 2.444 1.00 89.81 245 GLY A CA 1
ATOM 1894 C C . GLY A 1 245 ? -10.672 6.028 1.166 1.00 89.81 245 GLY A C 1
ATOM 1895 O O . GLY A 1 245 ? -11.603 5.244 1.009 1.00 89.81 245 GLY A O 1
ATOM 1896 N N . ALA A 1 246 ? -10.365 6.953 0.252 1.00 92.88 246 ALA A N 1
ATOM 1897 C CA . ALA A 1 246 ? -11.009 7.015 -1.058 1.00 92.88 246 ALA A CA 1
ATOM 1898 C C . ALA A 1 246 ? -10.513 5.909 -2.009 1.00 92.88 246 ALA A C 1
ATOM 1900 O O . ALA A 1 246 ? -11.214 5.541 -2.952 1.00 92.88 246 ALA A O 1
ATOM 1901 N N . CYS A 1 247 ? -9.310 5.383 -1.766 1.00 95.75 247 CYS A N 1
ATOM 1902 C CA . CYS A 1 247 ? -8.700 4.337 -2.578 1.00 95.75 247 CYS A CA 1
ATOM 1903 C C . CYS A 1 247 ? -9.175 2.930 -2.177 1.00 95.75 247 CYS A C 1
ATOM 1905 O O . CYS A 1 247 ? -9.521 2.673 -1.024 1.00 95.75 247 CYS A O 1
ATOM 1907 N N . TRP A 1 248 ? -9.139 1.990 -3.116 1.00 96.62 248 TRP A N 1
ATOM 1908 C CA . TRP A 1 248 ? -9.511 0.589 -2.933 1.00 96.62 248 TRP A CA 1
ATOM 1909 C C . TRP A 1 248 ? -8.417 -0.347 -3.455 1.00 96.62 248 TRP A C 1
ATOM 1911 O O . TRP A 1 248 ? -7.487 0.070 -4.139 1.00 96.62 248 TRP A O 1
ATOM 1921 N N . ILE A 1 249 ? -8.508 -1.628 -3.110 1.00 97.81 249 ILE A N 1
ATOM 1922 C CA . ILE A 1 249 ? -7.491 -2.631 -3.442 1.00 97.81 249 ILE A CA 1
ATOM 1923 C C . ILE A 1 249 ? -8.026 -3.524 -4.555 1.00 97.81 249 ILE A C 1
ATOM 1925 O O . ILE A 1 249 ? -9.100 -4.102 -4.402 1.00 97.81 249 ILE A O 1
ATOM 1929 N N . ARG A 1 250 ? -7.261 -3.707 -5.635 1.00 97.06 250 ARG A N 1
ATOM 1930 C CA . ARG A 1 250 ? -7.568 -4.641 -6.731 1.00 97.06 250 ARG A CA 1
ATOM 1931 C C . ARG A 1 250 ? -6.521 -5.738 -6.824 1.00 97.06 250 ARG A C 1
ATOM 1933 O O . ARG A 1 250 ? -5.328 -5.474 -6.935 1.00 97.06 250 ARG A O 1
ATOM 1940 N N . TYR A 1 251 ? -6.980 -6.977 -6.909 1.00 96.25 251 TYR A N 1
ATOM 1941 C CA . TYR A 1 251 ? -6.162 -8.143 -7.220 1.00 96.25 251 TYR A CA 1
ATOM 1942 C C . TYR A 1 251 ? -6.123 -8.302 -8.738 1.00 96.25 251 TYR A C 1
ATOM 1944 O O . TYR A 1 251 ? -6.926 -9.027 -9.325 1.00 96.25 251 TYR A O 1
ATOM 1952 N N . ARG A 1 252 ? -5.204 -7.585 -9.393 1.00 94.25 252 ARG A N 1
ATOM 1953 C CA . ARG A 1 252 ? -5.131 -7.491 -10.859 1.00 94.25 252 ARG A CA 1
ATOM 1954 C C . ARG A 1 252 ? -5.000 -8.854 -11.536 1.00 94.25 252 ARG A C 1
ATOM 1956 O O . ARG A 1 252 ? -5.599 -9.074 -12.586 1.00 94.25 252 ARG A O 1
ATOM 1963 N N . LEU A 1 253 ? -4.305 -9.812 -10.924 1.00 92.25 253 LEU A N 1
ATOM 1964 C CA . LEU A 1 253 ? -4.228 -11.167 -11.483 1.00 92.25 253 LEU A CA 1
ATOM 1965 C C . LEU A 1 253 ? -5.596 -11.854 -11.619 1.00 92.25 253 LEU A C 1
ATOM 1967 O O . LEU A 1 253 ? -5.725 -12.775 -12.430 1.00 92.25 253 LEU A O 1
ATOM 1971 N N . HIS A 1 254 ? -6.613 -11.405 -10.885 1.00 94.12 254 HIS A N 1
ATOM 1972 C CA . HIS A 1 254 ? -7.966 -11.957 -10.915 1.00 94.12 254 HIS A CA 1
ATOM 1973 C C . HIS A 1 254 ? -8.914 -11.146 -11.809 1.00 94.12 254 HIS A C 1
ATOM 1975 O O . HIS A 1 254 ? -10.047 -11.572 -12.004 1.00 94.12 254 HIS A O 1
ATOM 1981 N N . GLU A 1 255 ? -8.463 -10.033 -12.399 1.00 91.06 255 GLU A N 1
ATOM 1982 C CA . GLU A 1 255 ? -9.287 -9.076 -13.160 1.00 91.06 255 GLU A CA 1
ATOM 1983 C C . GLU A 1 255 ? -10.069 -9.719 -14.311 1.00 91.06 255 GLU A C 1
ATOM 1985 O O . GLU A 1 255 ? -11.256 -9.451 -14.488 1.00 91.06 255 GLU A O 1
ATOM 1990 N N . GLY A 1 256 ? -9.463 -10.678 -15.020 1.00 91.69 256 GLY A N 1
ATOM 1991 C CA . GLY A 1 256 ? -10.132 -11.447 -16.079 1.00 91.69 256 GLY A CA 1
ATOM 1992 C C . GLY A 1 256 ? -11.284 -12.347 -15.602 1.00 91.69 256 GLY A C 1
ATOM 1993 O O . GLY A 1 256 ? -11.872 -13.058 -16.411 1.00 91.69 256 GLY A O 1
ATOM 1994 N N . ARG A 1 257 ? -11.592 -12.361 -14.300 1.00 93.69 257 ARG A N 1
ATOM 1995 C CA . ARG A 1 257 ? -12.676 -13.136 -13.682 1.00 93.69 257 ARG A CA 1
ATOM 1996 C C . ARG A 1 257 ? -13.783 -12.254 -13.099 1.00 93.69 257 ARG A C 1
ATOM 1998 O O . ARG A 1 257 ? -14.588 -12.761 -12.324 1.00 93.69 257 ARG A O 1
ATOM 2005 N N . ALA A 1 258 ? -13.842 -10.969 -13.455 1.00 93.00 258 ALA A N 1
ATOM 2006 C CA . ALA A 1 258 ? -14.836 -10.030 -12.929 1.00 93.00 258 ALA A CA 1
ATOM 2007 C C . ALA A 1 258 ? -16.288 -10.528 -13.048 1.00 93.00 258 ALA A C 1
ATOM 2009 O O . ALA A 1 258 ? -17.051 -10.395 -12.097 1.00 93.00 258 ALA A O 1
ATOM 2010 N N . ASP A 1 259 ? -16.643 -11.188 -14.154 1.00 94.25 259 ASP A N 1
ATOM 2011 C CA . ASP A 1 259 ? -17.994 -11.734 -14.370 1.00 94.25 259 ASP A CA 1
ATOM 2012 C C . ASP A 1 259 ? -18.368 -12.875 -13.406 1.00 94.25 259 ASP A C 1
ATOM 2014 O O . ASP A 1 259 ? -19.546 -13.185 -13.244 1.00 94.25 259 ASP A O 1
ATOM 2018 N N . ALA A 1 260 ? -17.380 -13.508 -12.768 1.00 95.38 260 ALA A N 1
ATOM 2019 C CA . ALA A 1 260 ? -17.585 -14.558 -11.772 1.00 95.38 260 ALA A CA 1
ATOM 2020 C C . ALA A 1 260 ? -17.582 -14.022 -10.329 1.00 95.38 260 ALA A C 1
ATOM 2022 O O . ALA A 1 260 ? -17.752 -14.805 -9.393 1.00 95.38 260 ALA A O 1
ATOM 2023 N N . ALA A 1 261 ? -17.335 -12.723 -10.130 1.00 96.94 261 ALA A N 1
ATOM 2024 C CA . ALA A 1 261 ? -17.239 -12.141 -8.801 1.00 96.94 261 ALA A CA 1
ATOM 2025 C C . ALA A 1 261 ? -18.625 -11.879 -8.199 1.00 96.94 261 ALA A C 1
ATOM 2027 O O . ALA A 1 261 ? -19.538 -11.403 -8.872 1.00 96.94 261 ALA A O 1
ATOM 2028 N N . THR A 1 262 ? -18.764 -12.154 -6.905 1.00 97.81 262 THR A N 1
ATOM 2029 C CA . THR A 1 262 ? -19.964 -11.851 -6.120 1.00 97.81 262 THR A CA 1
ATOM 2030 C C . THR A 1 262 ? -19.646 -10.750 -5.121 1.00 97.81 262 THR A C 1
ATOM 2032 O O . THR A 1 262 ? -18.644 -10.822 -4.411 1.00 97.81 262 THR A O 1
ATOM 2035 N N . GLU A 1 263 ? -20.487 -9.722 -5.065 1.00 97.94 263 GLU A N 1
ATOM 2036 C CA . GLU A 1 263 ? -20.341 -8.648 -4.085 1.00 97.94 263 GLU A CA 1
ATOM 2037 C C . GLU A 1 263 ? -20.791 -9.120 -2.695 1.00 97.94 263 GLU A C 1
ATOM 2039 O O . GLU A 1 263 ? -21.898 -9.634 -2.533 1.00 97.94 263 GLU A O 1
ATOM 2044 N N . VAL A 1 264 ? -19.945 -8.908 -1.689 1.00 97.88 264 VAL A N 1
ATOM 2045 C CA . VAL A 1 264 ? -20.221 -9.192 -0.278 1.00 97.88 264 VAL A CA 1
ATOM 2046 C C . VAL A 1 264 ? -20.038 -7.910 0.526 1.00 97.88 264 VAL A C 1
ATOM 2048 O O . VAL A 1 264 ? -19.034 -7.213 0.382 1.00 97.88 264 VAL A O 1
ATOM 2051 N N . ARG A 1 265 ? -21.017 -7.588 1.376 1.00 97.38 265 ARG A N 1
ATOM 2052 C CA . ARG A 1 265 ? -21.006 -6.401 2.241 1.00 97.38 265 ARG A CA 1
ATOM 2053 C C . ARG A 1 265 ? -20.889 -6.820 3.698 1.00 97.38 265 ARG A C 1
ATOM 2055 O O . ARG A 1 265 ? -21.612 -7.710 4.140 1.00 97.38 265 ARG A O 1
ATOM 2062 N N . PHE A 1 266 ? -19.991 -6.168 4.421 1.00 96.25 266 PHE A N 1
ATOM 2063 C CA . PHE A 1 266 ? -19.687 -6.463 5.818 1.00 96.25 266 PHE A CA 1
ATOM 2064 C C . PHE A 1 266 ? -20.360 -5.453 6.763 1.00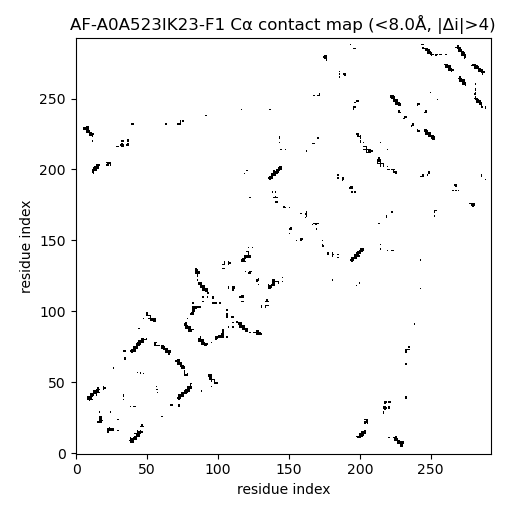 96.25 266 PHE A C 1
ATOM 2066 O O . PHE A 1 266 ? -20.715 -4.357 6.319 1.00 96.25 266 PHE A O 1
ATOM 2073 N N . PRO A 1 267 ? -20.547 -5.794 8.055 1.00 95.12 267 PRO A N 1
ATOM 2074 C CA . PRO A 1 267 ? -21.142 -4.899 9.052 1.00 95.12 267 PRO A CA 1
ATOM 2075 C C . PRO A 1 267 ? -20.480 -3.522 9.144 1.00 95.12 267 PRO A C 1
ATOM 2077 O O . PRO A 1 267 ? -21.178 -2.526 9.314 1.00 95.12 267 PRO A O 1
ATOM 2080 N N . SER A 1 268 ? -19.160 -3.454 8.971 1.00 94.06 268 SER A N 1
ATOM 2081 C CA . SER A 1 268 ? -18.402 -2.199 8.926 1.00 94.06 268 SER A CA 1
ATOM 2082 C C . SER A 1 268 ? -18.764 -1.264 7.764 1.00 94.06 268 SER A C 1
ATOM 2084 O O . SER A 1 268 ? -18.355 -0.105 7.754 1.00 94.06 268 SER A O 1
ATOM 2086 N N . GLY A 1 269 ? -19.484 -1.757 6.752 1.00 94.25 269 GLY A N 1
ATOM 2087 C CA . GLY A 1 269 ? -19.698 -1.070 5.480 1.00 94.25 269 GLY A CA 1
ATOM 2088 C C . GLY A 1 269 ? -18.624 -1.365 4.429 1.00 94.25 269 GLY A C 1
ATOM 2089 O O . GLY A 1 269 ? -18.780 -0.929 3.286 1.00 94.25 269 GLY A O 1
ATOM 2090 N N . ARG A 1 270 ? -17.573 -2.130 4.768 1.00 95.19 270 ARG A N 1
ATOM 2091 C CA . ARG A 1 270 ? -16.614 -2.670 3.794 1.00 95.19 270 ARG A CA 1
ATOM 2092 C C . ARG A 1 270 ? -17.341 -3.499 2.739 1.00 95.19 270 ARG A C 1
ATOM 2094 O O . ARG A 1 270 ? -18.261 -4.263 3.046 1.00 95.19 270 ARG A O 1
ATOM 2101 N N . VAL A 1 271 ? -16.874 -3.400 1.498 1.00 97.06 271 VAL A N 1
ATOM 2102 C CA . VAL A 1 271 ? -17.372 -4.210 0.382 1.00 97.06 271 VAL A CA 1
ATOM 2103 C C . VAL A 1 271 ? -16.230 -5.001 -0.232 1.00 97.06 271 VAL A C 1
ATOM 2105 O O . VAL A 1 271 ? -15.139 -4.475 -0.432 1.00 97.06 271 VAL A O 1
ATOM 2108 N N . GLU A 1 272 ? -16.488 -6.256 -0.569 1.00 97.75 272 GLU A N 1
ATOM 2109 C CA . GLU A 1 272 ? -15.553 -7.105 -1.297 1.00 97.75 272 GLU A CA 1
ATOM 2110 C C . GLU A 1 272 ? -16.214 -7.679 -2.546 1.00 97.75 272 GLU A C 1
ATOM 2112 O O . GLU A 1 272 ? -17.377 -8.075 -2.519 1.00 97.75 272 GLU A O 1
ATOM 2117 N N . LEU A 1 273 ? -15.454 -7.775 -3.633 1.00 97.94 273 LEU A N 1
ATOM 2118 C CA . LEU A 1 273 ? -15.814 -8.599 -4.782 1.00 97.94 273 LEU A CA 1
ATOM 2119 C C . LEU A 1 273 ? -15.108 -9.942 -4.628 1.00 97.94 273 LEU A C 1
ATOM 2121 O O . LEU A 1 273 ? -13.904 -10.049 -4.857 1.00 97.94 273 LEU A O 1
ATOM 2125 N N . GLN A 1 274 ? -15.842 -10.960 -4.196 1.00 97.94 274 GLN A N 1
ATOM 2126 C CA . GLN A 1 274 ? -15.304 -12.278 -3.880 1.00 97.94 274 GLN A CA 1
ATOM 2127 C C . GLN A 1 274 ? -15.427 -13.251 -5.052 1.00 97.94 274 GLN A C 1
ATOM 2129 O O . GLN A 1 274 ? -16.345 -13.178 -5.863 1.00 97.94 274 GLN A O 1
ATOM 2134 N N . LEU A 1 275 ? -14.491 -14.189 -5.120 1.00 97.06 275 LEU A N 1
ATOM 2135 C CA . LEU A 1 275 ? -14.403 -15.261 -6.105 1.00 97.06 275 LEU A CA 1
ATOM 2136 C C . LEU A 1 275 ? -14.261 -16.600 -5.373 1.00 97.06 275 LEU A C 1
ATOM 2138 O O . LEU A 1 275 ? -13.757 -16.645 -4.250 1.00 97.06 275 LEU A O 1
ATOM 2142 N N . ASP A 1 276 ? -14.622 -17.694 -6.046 1.00 96.06 276 ASP A N 1
ATOM 2143 C CA . ASP A 1 276 ? -14.441 -19.066 -5.545 1.00 96.06 276 ASP A CA 1
ATOM 2144 C C . ASP A 1 276 ? -15.038 -19.269 -4.140 1.00 96.06 276 ASP A C 1
ATOM 2146 O O . ASP A 1 276 ? -14.344 -19.728 -3.231 1.00 96.06 276 ASP A O 1
ATOM 2150 N N . ASP A 1 277 ? -16.301 -18.869 -3.955 1.00 94.56 277 ASP A N 1
ATOM 2151 C CA . ASP A 1 277 ? -17.036 -18.959 -2.682 1.00 94.56 277 ASP A CA 1
ATOM 2152 C C . ASP A 1 277 ? -16.296 -18.292 -1.506 1.00 94.56 277 ASP A C 1
ATOM 2154 O O . ASP A 1 277 ? -16.201 -18.832 -0.406 1.00 94.56 277 ASP A O 1
ATOM 2158 N N . GLY A 1 278 ? -15.702 -17.122 -1.763 1.00 95.06 278 GLY A N 1
ATOM 2159 C CA . GLY A 1 278 ? -14.984 -16.325 -0.763 1.00 95.06 278 GLY A CA 1
ATOM 2160 C C . GLY A 1 278 ? -13.509 -16.678 -0.596 1.00 95.06 278 GLY A C 1
ATOM 2161 O O . GLY A 1 278 ? -12.775 -15.952 0.067 1.00 95.06 278 GLY A O 1
ATOM 2162 N N . ARG A 1 279 ? -13.008 -17.733 -1.249 1.00 96.19 279 ARG A N 1
ATOM 2163 C CA . ARG A 1 279 ? -11.590 -18.132 -1.137 1.00 96.19 279 ARG A CA 1
ATOM 2164 C C . ARG A 1 279 ? -10.624 -17.144 -1.787 1.00 96.19 279 ARG A C 1
ATOM 2166 O O . ARG A 1 279 ? -9.422 -17.164 -1.498 1.00 96.19 279 ARG A O 1
ATOM 2173 N N . LYS A 1 280 ? -11.116 -16.338 -2.723 1.00 96.50 280 LYS A N 1
ATOM 2174 C CA . LYS A 1 280 ? -10.356 -15.314 -3.435 1.00 96.50 280 LYS A CA 1
ATOM 2175 C C . LYS A 1 280 ? -11.122 -14.008 -3.418 1.00 96.50 280 LYS A C 1
ATOM 2177 O O . LYS A 1 280 ? -12.343 -13.982 -3.315 1.00 96.50 280 LYS A O 1
ATOM 2182 N N . VAL A 1 281 ? -10.384 -12.925 -3.583 1.00 96.62 281 VAL A N 1
ATOM 2183 C CA . VAL A 1 281 ? -10.943 -11.586 -3.683 1.00 96.62 281 VAL A CA 1
ATOM 2184 C C . VAL A 1 281 ? -10.392 -10.927 -4.939 1.00 96.62 281 VAL A C 1
ATOM 2186 O O . VAL A 1 281 ? -9.221 -11.088 -5.273 1.00 96.62 281 VAL A O 1
ATOM 2189 N N . LEU A 1 282 ? -11.273 -10.278 -5.682 1.00 97.00 282 LEU A N 1
ATOM 2190 C CA . LEU A 1 282 ? -10.955 -9.460 -6.842 1.00 97.00 282 LEU A CA 1
ATOM 2191 C C . LEU A 1 282 ? -10.710 -8.013 -6.416 1.00 97.00 282 LEU A C 1
ATOM 2193 O O . LEU A 1 282 ? -9.788 -7.370 -6.911 1.00 97.00 282 LEU A O 1
ATOM 2197 N N . GLU A 1 283 ? -11.533 -7.513 -5.498 1.00 97.12 283 GLU A N 1
ATOM 2198 C CA . GLU A 1 283 ? -11.506 -6.121 -5.069 1.00 97.12 283 GLU A CA 1
ATOM 2199 C C . GLU A 1 283 ? -11.934 -5.986 -3.606 1.00 97.12 283 GLU A C 1
ATOM 2201 O O . GLU A 1 283 ? -12.842 -6.691 -3.165 1.00 97.12 283 GLU A O 1
ATOM 2206 N N . ILE A 1 284 ? -11.299 -5.077 -2.867 1.00 97.69 284 ILE A N 1
ATOM 2207 C CA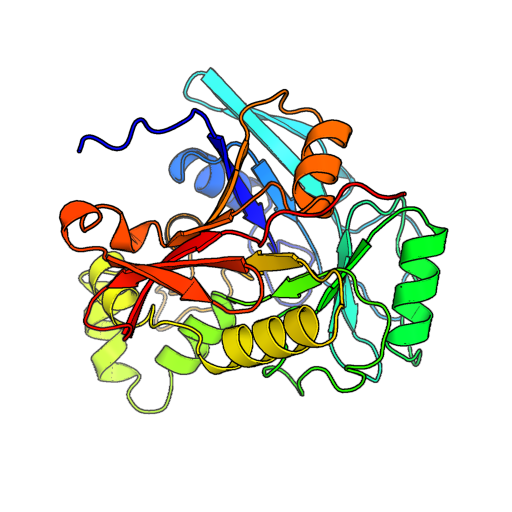 . ILE A 1 284 ? -11.664 -4.701 -1.498 1.00 97.69 284 ILE A CA 1
ATOM 2208 C C . ILE A 1 284 ? -11.857 -3.189 -1.471 1.00 97.69 284 ILE A C 1
ATOM 2210 O O . ILE A 1 284 ? -10.922 -2.443 -1.761 1.00 97.69 284 ILE A O 1
ATOM 2214 N N . ARG A 1 285 ? -13.052 -2.734 -1.100 1.00 96.62 285 ARG A N 1
ATOM 2215 C CA . ARG A 1 285 ? -13.412 -1.318 -0.988 1.00 96.62 285 ARG A CA 1
AT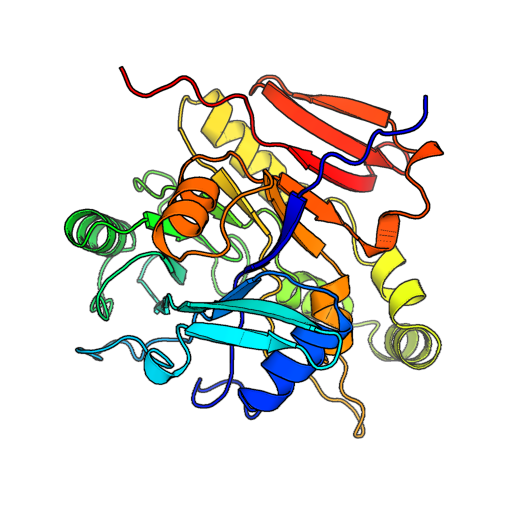OM 2216 C C . ARG A 1 285 ? -13.548 -0.922 0.475 1.00 96.62 285 ARG A C 1
ATOM 2218 O O . ARG A 1 285 ? -14.149 -1.652 1.266 1.00 96.62 285 ARG A O 1
ATOM 2225 N N . GLN A 1 286 ? -13.020 0.251 0.803 1.00 94.69 286 GLN A N 1
ATOM 2226 C CA . GLN A 1 286 ? -13.149 0.859 2.126 1.00 94.69 286 GLN A CA 1
ATOM 2227 C C . GLN A 1 286 ? -14.629 1.113 2.454 1.00 94.69 286 GLN A C 1
ATOM 2229 O O . GLN A 1 286 ? -15.427 1.339 1.536 1.00 94.69 286 GLN A O 1
ATOM 2234 N N . PRO A 1 287 ? -15.019 1.105 3.739 1.00 91.25 287 PRO A N 1
ATOM 2235 C CA . PRO A 1 287 ? -16.319 1.630 4.128 1.00 91.25 287 PRO A CA 1
ATOM 2236 C C . PRO A 1 287 ? -16.419 3.126 3.776 1.00 91.25 287 PRO A C 1
ATOM 2238 O O . PRO A 1 287 ? -15.396 3.818 3.748 1.00 91.25 287 PRO A O 1
ATOM 2241 N N . PRO A 1 288 ? -17.630 3.662 3.539 1.00 72.50 288 PRO A N 1
ATOM 2242 C CA . PRO A 1 288 ? -17.813 5.092 3.332 1.00 72.50 288 PRO A CA 1
ATOM 2243 C C . PRO A 1 288 ? -17.301 5.849 4.560 1.00 72.50 288 PRO A C 1
ATOM 2245 O O . PRO A 1 288 ? -17.854 5.715 5.653 1.00 72.50 288 PRO A O 1
ATOM 2248 N N . GLN A 1 289 ? -16.240 6.637 4.399 1.00 67.12 289 GLN A N 1
ATOM 2249 C CA . GLN A 1 289 ? -15.750 7.461 5.493 1.00 67.12 289 GLN A CA 1
ATOM 2250 C C . GLN A 1 289 ? -16.730 8.616 5.709 1.00 67.12 289 GLN A C 1
ATOM 2252 O O . GLN A 1 289 ? -16.946 9.441 4.822 1.00 67.12 289 GLN A O 1
ATOM 2257 N N . LEU A 1 290 ? -17.353 8.672 6.887 1.00 49.62 290 LEU A N 1
ATOM 2258 C CA . LEU A 1 290 ? -18.078 9.866 7.308 1.00 49.62 290 LEU A CA 1
ATOM 2259 C C . LEU A 1 290 ? -17.066 11.015 7.370 1.00 49.62 290 LEU A C 1
ATOM 2261 O O . LEU A 1 290 ? -16.032 10.879 8.036 1.00 49.62 290 LEU A O 1
ATOM 2265 N N . ALA A 1 291 ? -17.362 12.125 6.686 1.00 37.31 291 ALA A N 1
ATOM 2266 C CA . ALA A 1 291 ? -16.554 13.339 6.752 1.00 37.31 291 ALA A CA 1
ATOM 2267 C C . ALA A 1 291 ? -16.204 13.664 8.219 1.00 37.31 291 ALA A C 1
ATOM 2269 O O . ALA A 1 291 ? -16.997 13.350 9.122 1.00 37.31 291 ALA A O 1
ATOM 2270 N N . PRO A 1 292 ? -15.009 14.211 8.501 1.00 37.47 292 PRO A N 1
ATOM 2271 C CA . PRO A 1 292 ? -14.740 14.720 9.837 1.00 37.47 292 PRO A CA 1
ATOM 2272 C C . PRO A 1 292 ? -15.849 15.721 10.219 1.00 37.47 292 PRO A C 1
ATOM 2274 O O . PRO A 1 292 ? -16.329 16.437 9.334 1.00 37.47 292 PRO A O 1
ATOM 2277 N N . PRO A 1 293 ? -16.318 15.707 11.480 1.00 32.34 293 PRO A N 1
ATOM 2278 C CA . PRO A 1 293 ? -17.237 16.729 11.968 1.00 32.34 293 PRO A CA 1
ATOM 2279 C C . PRO A 1 293 ? -16.639 18.135 11.845 1.00 32.34 293 PRO A C 1
ATOM 2281 O O . PRO A 1 293 ? -15.392 18.259 11.902 1.00 32.34 293 PRO A O 1
#

Sequence (293 aa):
MRLVTLAALVGVIHVHQAPSHDTSASFEEVLEAAYDAGLDFVVLTQHVPTEARGPLPAAEHAGLYARPDGGQLRVLVGAEFGTRDGHLLALDIPEVIPAEGRSGRNVIEAIHVAGGFAVVPHPFAYGGWQDWDAPFDGVEVHNGAVVLRRALGPLLPLRLLHLAFSWDGAMRRLLLRPERELDVWERLLVDGRRVIAFSGVDAHQNLSLLGWQLDPYAQVFRSVQTLCPDGPLEQEPLWQALRSGACWIRYRLHEGRADAATEVRFPSGRVELQLDDGRKVLEIRQPPQLAPP

Foldseek 3Di:
DPPPPFDWAWEAEQAEDPPQVQFPHHPVLLVVLCLLLVHQEYEYAGEDDQADWWAAVCPVVQDWDAHPVRHIYGYAYWYWYQAPQGIKTWGPAGIDQRHHHHHPQVSQVVSVVRVTFIEHEPQPPPNHGHCLVRQHAEYALAEQVVLLVVQCPPVNVVLVVVCVVPVLVSLVVSQWRSVVSVVSVLVCLVVVRNYAYHHHLNARQNDDDPRDRSRRSNRSSQAKIKIARDDDSDDVVVSVRVRQQRIKMAGNSCVVVQVQWDWDADPSQKIFGAHDVNGHTGITGDHPDDPDD

pLDDT: mean 90.32, std 12.54, range [28.52, 98.69]

Radius of gyration: 18.16 Å; Cα contacts (8 Å, |Δi|>4): 624; chains: 1; bounding box: 44×45×45 Å

Secondary structure (DSSP, 8-state):
-------EEEEEEEE--TTSTT----HHHHHHHHHHTT-SEEEE-PBPPTT--SSPTTGGG-EEEE-TTS-EEEEEE-EEEEETTEEEEEES-SS----TT--HHHHHHHHHHTT-EEEE-STTSTT----TTS--SEEEEEEHHHHHHHHTSTTHHHHHHHHHH-HHHHHHHH----HHHHHHHHHHHHTT---EEEEEEEE----EETTEESS-HHHHTTTSEEEEES----HHHHHHHHHHT--EEE-GGGGGGGGG-EEEE-TTS-EEEEETTTTEEEEEE--------

Mean predicted aligned error: 5.08 Å

Nearest PDB structures (foldseek):
  3e38-assembly1_B  TM=5.266E-01  e=2.104E-07  Phocaeicola vulgatus ATCC 8482
  1m65-assembly1_A  TM=5.223E-01  e=3.541E-02  Escherichia coli
  2yxo-assembly1_B  TM=4.163E-01  e=1.365E-02  Thermus thermophilus
  4gyf-assembly1_A  TM=3.432E-01  e=1.365E-02  Lactococcus lactis subsp. lactis Il1403
  4zn2-assembly4_D  TM=1.708E-01  e=2.684E-01  Pseudomonas aeruginosa PAO1